Protein AF-A0A963N892-F1 (afdb_monomer)

Solvent-accessible surface area (backbone atoms only — not comparable to full-atom values): 18256 Å² total; per-residue (Å²): 136,88,80,85,76,92,80,85,85,89,71,97,62,89,76,78,82,84,65,92,66,83,77,74,86,48,83,89,70,64,81,89,70,77,85,80,76,51,71,66,52,35,51,31,30,19,49,31,21,25,28,45,40,48,37,35,54,48,35,44,49,51,43,59,29,49,53,36,61,72,64,64,45,85,86,36,50,46,34,28,51,26,43,47,48,48,35,52,78,69,63,45,42,71,82,67,81,70,52,95,89,41,97,60,96,69,79,62,90,48,67,72,57,44,50,55,45,51,54,45,17,50,61,28,89,48,73,89,35,33,41,40,11,33,48,51,52,28,55,53,33,43,66,74,46,48,91,73,47,55,71,68,54,50,49,45,51,51,50,52,52,51,51,54,53,52,52,55,50,53,71,70,37,92,86,52,84,82,51,73,64,59,54,48,55,49,33,51,52,49,44,52,42,38,51,51,54,50,50,43,61,72,72,72,45,69,92,40,66,46,45,50,36,16,52,47,23,25,36,52,42,46,36,54,48,50,51,48,54,51,56,48,49,74,67,45,70,50,37,73,38,75,61,28,58,53,53,52,24,56,65,45,74,38,44,68,61,47,44,75,73,65,75,58,83,80,48,69,66,69,48,45,43,48,44,38,58,30,64,84,34,87,58,6,41,41,24,31,51,56,54,41,51,55,52,49,50,51,48,18,68,73,71,74,49,80,69,84,79,67,62,61,62,51,49,51,65,70,74,106

Foldseek 3Di:
DDDDDDDDDDDPDDDDPDDPDDDDQDPVNDDPADPDDDPLLLVLLLLLLQLLLVLQLLLLLLLLLLVLLVVDDPQSVLQNQLSVLLCVLVVLWDQDDPDPVHNDRHQDPDSVVNVVRSLCQPQPPDLVHHNLNSLVSNLVSCVVNVVQFDPVLVVLNVVLVVLSVVLNVVVVDPPDDDDSVSSSVSSVSSNVSSVVNVCRLVPPGDPHSSSLSSVLSNLVNLLVSLVSSVVSCVVDPSCPDPPNLCSVCSSLVNNVVLCVPPVDPDDDVSSCCQAAPPLVHCSHSLVSLVVSQVSQVVVCVVVVHDRDPPSVVVSVVSND

Mean predicted aligned error: 8.47 Å

Structure (mmCIF, N/CA/C/O backbone):
data_AF-A0A963N892-F1
#
_entry.id   AF-A0A963N892-F1
#
loop_
_atom_site.group_PDB
_atom_site.id
_atom_site.type_symbol
_atom_site.label_atom_id
_atom_site.label_alt_id
_atom_site.label_comp_id
_atom_site.label_asym_id
_atom_site.label_entity_id
_atom_site.label_seq_id
_atom_site.pdbx_PDB_ins_code
_atom_site.Cartn_x
_atom_site.Cartn_y
_atom_site.Cartn_z
_atom_site.occupancy
_atom_site.B_iso_or_equiv
_atom_site.auth_seq_id
_atom_site.auth_comp_id
_atom_site.auth_asym_id
_atom_site.auth_atom_id
_atom_site.pdbx_PDB_model_num
ATOM 1 N N . GLY A 1 1 ? 38.882 46.854 -39.913 1.00 43.34 1 GLY A N 1
ATOM 2 C CA . GLY A 1 1 ? 38.197 45.696 -40.511 1.00 43.34 1 GLY A CA 1
ATOM 3 C C . GLY A 1 1 ? 39.237 44.660 -40.860 1.00 43.34 1 GLY A C 1
ATOM 4 O O . GLY A 1 1 ? 40.093 44.956 -41.678 1.00 43.34 1 GLY A O 1
ATOM 5 N N . GLY A 1 2 ? 39.230 43.511 -40.186 1.00 45.72 2 GLY A N 1
ATOM 6 C CA . GLY A 1 2 ? 40.114 42.393 -40.517 1.00 45.72 2 GLY A CA 1
ATOM 7 C C . GLY A 1 2 ? 39.382 41.431 -41.445 1.00 45.72 2 GLY A C 1
ATOM 8 O O . GLY A 1 2 ? 38.448 40.768 -41.008 1.00 45.72 2 GLY A O 1
ATOM 9 N N . SER A 1 3 ? 39.760 41.392 -42.723 1.00 54.47 3 SER A N 1
ATOM 10 C CA . SER A 1 3 ? 39.236 40.411 -43.674 1.00 54.47 3 SER A CA 1
ATOM 11 C C . SER A 1 3 ? 40.019 39.108 -43.528 1.00 54.47 3 SER A C 1
ATOM 13 O O . SER A 1 3 ? 41.190 39.054 -43.907 1.00 54.47 3 SER A O 1
ATOM 15 N N . SER A 1 4 ? 39.390 38.064 -42.993 1.00 56.62 4 SER A N 1
ATOM 16 C CA . SER A 1 4 ? 39.885 36.697 -43.176 1.00 56.62 4 SER A CA 1
ATOM 17 C C . SER A 1 4 ? 39.760 36.334 -44.659 1.00 56.62 4 SER A C 1
ATOM 19 O O . SER A 1 4 ? 38.723 36.610 -45.262 1.00 56.62 4 SER A O 1
ATOM 21 N N . LYS A 1 5 ? 40.811 35.766 -45.258 1.00 62.03 5 LYS A N 1
ATOM 22 C CA . LYS A 1 5 ? 40.773 35.209 -46.617 1.00 62.03 5 LYS A CA 1
ATOM 23 C C . LYS A 1 5 ? 40.891 33.695 -46.529 1.00 62.03 5 LYS A C 1
ATOM 25 O O . LYS A 1 5 ? 41.852 33.191 -45.951 1.00 62.03 5 LYS A O 1
ATOM 30 N N . ASP A 1 6 ? 39.952 32.998 -47.150 1.00 70.25 6 ASP A N 1
ATOM 31 C CA . ASP A 1 6 ? 40.000 31.546 -47.274 1.00 70.25 6 ASP A CA 1
ATOM 32 C C . ASP A 1 6 ? 41.119 31.153 -48.244 1.00 70.25 6 ASP A C 1
ATOM 34 O O . ASP A 1 6 ? 41.194 31.648 -49.370 1.00 70.25 6 ASP A O 1
ATOM 38 N N . THR A 1 7 ? 42.020 30.283 -47.790 1.00 71.12 7 THR A N 1
ATOM 39 C CA . THR A 1 7 ? 43.111 29.740 -48.607 1.00 71.12 7 THR A CA 1
ATOM 40 C C . THR A 1 7 ? 42.812 28.279 -48.892 1.00 71.12 7 THR A C 1
ATOM 42 O O . THR A 1 7 ? 42.677 27.479 -47.968 1.00 71.12 7 THR A O 1
ATOM 45 N N . TRP A 1 8 ? 42.720 27.932 -50.171 1.00 78.56 8 TRP A N 1
ATOM 46 C CA . TRP A 1 8 ? 42.514 26.562 -50.625 1.00 78.56 8 TRP A CA 1
ATOM 47 C C . TRP A 1 8 ? 43.853 25.935 -51.010 1.00 78.56 8 TRP A C 1
ATOM 49 O O . TRP A 1 8 ? 44.652 26.558 -51.707 1.00 78.56 8 TRP A O 1
ATOM 59 N N . VAL A 1 9 ? 44.087 24.698 -50.573 1.00 77.19 9 VAL A N 1
ATOM 60 C CA . VAL A 1 9 ? 45.253 23.896 -50.966 1.00 77.19 9 VAL A CA 1
ATOM 61 C C . VAL A 1 9 ? 44.769 22.814 -51.924 1.00 77.19 9 VAL A C 1
ATOM 63 O O . VAL A 1 9 ? 43.941 21.985 -51.553 1.00 77.19 9 VAL A O 1
ATOM 66 N N . LEU A 1 10 ? 45.251 22.851 -53.165 1.00 82.25 10 LEU A N 1
ATOM 67 C CA . LEU A 1 10 ? 44.917 21.868 -54.196 1.00 82.25 10 LEU A CA 1
ATOM 68 C C . LEU A 1 10 ? 45.831 20.645 -54.071 1.00 82.25 10 LEU A C 1
ATOM 70 O O . LEU A 1 10 ? 47.023 20.782 -53.795 1.00 82.25 10 LEU A O 1
ATOM 74 N N . THR A 1 11 ? 45.272 19.455 -54.275 1.00 82.19 11 THR A N 1
ATOM 75 C CA . THR A 1 11 ? 46.014 18.191 -54.310 1.00 82.19 11 THR A CA 1
ATOM 76 C C . THR A 1 11 ? 45.393 17.255 -55.341 1.00 82.19 11 THR A C 1
ATOM 78 O O . THR A 1 11 ? 44.170 17.160 -55.429 1.00 82.19 11 THR A O 1
ATOM 81 N N . ASP A 1 12 ? 46.241 16.560 -56.100 1.00 80.50 12 ASP A N 1
ATOM 82 C CA . ASP A 1 12 ? 45.835 15.581 -57.118 1.00 80.50 12 ASP A CA 1
ATOM 83 C C . ASP A 1 12 ? 45.678 14.158 -56.540 1.00 80.50 12 ASP A C 1
ATOM 85 O O . ASP A 1 12 ? 45.287 13.225 -57.242 1.00 80.50 12 ASP A O 1
ATOM 89 N N . ALA A 1 13 ? 45.982 13.972 -55.250 1.00 83.38 13 ALA A N 1
ATOM 90 C CA . ALA A 1 13 ? 45.799 12.712 -54.531 1.00 83.38 13 ALA A CA 1
ATOM 91 C C . ALA A 1 13 ? 44.446 12.665 -53.801 1.00 83.38 13 ALA A C 1
ATOM 93 O O . ALA A 1 13 ? 43.899 13.698 -53.412 1.00 83.38 13 ALA A O 1
ATOM 94 N N . ALA A 1 14 ? 43.926 11.456 -53.552 1.00 78.69 14 ALA A N 1
ATOM 95 C CA . ALA A 1 14 ? 42.715 11.274 -52.753 1.00 78.69 14 ALA A CA 1
ATOM 96 C C . ALA A 1 14 ? 42.882 11.932 -51.371 1.00 78.69 14 ALA A C 1
ATOM 98 O O . ALA A 1 14 ? 43.778 11.577 -50.602 1.00 78.69 14 ALA A O 1
ATOM 99 N N . VAL A 1 15 ? 42.026 12.911 -51.069 1.00 76.81 15 VAL A N 1
ATOM 100 C CA . VAL A 1 15 ? 42.062 13.640 -49.798 1.00 76.81 15 VAL A CA 1
ATOM 101 C C . VAL A 1 15 ? 41.702 12.677 -48.673 1.00 76.81 15 VAL A C 1
ATOM 103 O O . VAL A 1 15 ? 40.623 12.085 -48.672 1.00 76.81 15 VAL A O 1
ATOM 106 N N . ASN A 1 16 ? 42.603 12.524 -47.702 1.00 73.19 16 ASN A N 1
ATOM 107 C CA . ASN A 1 16 ? 42.332 11.728 -46.515 1.00 73.19 16 ASN A CA 1
ATOM 108 C C . ASN A 1 16 ? 41.203 12.391 -45.706 1.00 73.19 16 ASN A C 1
ATOM 110 O O . ASN A 1 16 ? 41.386 13.471 -45.150 1.00 73.19 16 ASN A O 1
ATOM 114 N N . THR A 1 17 ? 40.037 11.748 -45.644 1.00 74.25 17 THR A N 1
ATOM 115 C CA . THR A 1 17 ? 38.867 12.233 -44.893 1.00 74.25 17 THR A CA 1
ATOM 116 C C . THR A 1 17 ? 38.957 11.943 -43.394 1.00 74.25 17 THR A C 1
ATOM 118 O O . THR A 1 17 ? 38.027 12.257 -42.650 1.00 74.25 17 THR A O 1
ATOM 121 N N . PHE A 1 18 ? 40.047 11.324 -42.931 1.00 73.38 18 PHE A N 1
ATOM 122 C CA . PHE A 1 18 ? 40.304 11.109 -41.515 1.00 73.38 18 PHE A CA 1
ATOM 123 C C . PHE A 1 18 ? 40.421 12.456 -40.797 1.00 73.38 18 PHE A C 1
ATOM 125 O O . PHE A 1 18 ? 41.362 13.220 -41.002 1.00 73.38 18 PHE A O 1
ATOM 132 N N . SER A 1 19 ? 39.444 12.740 -39.943 1.00 73.81 19 SER A N 1
ATOM 133 C CA . SER A 1 19 ? 39.379 13.960 -39.151 1.00 73.81 19 SER A CA 1
ATOM 134 C C . SER A 1 19 ? 39.552 13.621 -37.677 1.00 73.81 19 SER A C 1
ATOM 136 O O . SER A 1 19 ? 38.850 12.763 -37.147 1.00 73.81 19 SER A O 1
ATOM 138 N N . LEU A 1 20 ? 40.458 14.329 -37.001 1.00 76.88 20 LEU A N 1
ATOM 139 C CA . LEU A 1 20 ? 40.576 14.299 -35.538 1.00 76.88 20 LEU A CA 1
ATOM 140 C C . LEU A 1 20 ? 39.488 15.145 -34.849 1.00 76.88 20 LEU A C 1
ATOM 142 O O . LEU A 1 20 ? 39.430 15.192 -33.619 1.00 76.88 20 LEU A O 1
ATOM 146 N N . LEU A 1 21 ? 38.630 15.832 -35.615 1.00 78.31 21 LEU A N 1
ATOM 147 C CA . LEU A 1 21 ? 37.497 16.565 -35.061 1.00 78.31 21 LEU A CA 1
ATOM 148 C C . LEU A 1 21 ? 36.489 15.569 -34.480 1.00 78.31 21 LEU A C 1
ATOM 150 O O . LEU A 1 21 ? 36.109 14.592 -35.132 1.00 78.31 21 LEU A O 1
ATOM 154 N N . ARG A 1 22 ? 36.031 15.838 -33.251 1.00 68.56 22 ARG A N 1
ATOM 155 C CA . ARG A 1 22 ? 34.949 15.068 -32.626 1.00 68.56 22 ARG A CA 1
ATOM 156 C C . ARG A 1 22 ? 33.745 15.063 -33.566 1.00 68.56 22 ARG A C 1
ATOM 158 O O . ARG A 1 22 ? 33.207 16.125 -33.872 1.00 68.56 22 ARG A O 1
ATOM 165 N N . HIS A 1 23 ? 33.334 13.878 -34.010 1.00 73.75 23 HIS A N 1
ATOM 166 C CA . HIS A 1 23 ? 32.098 13.731 -34.768 1.00 73.75 23 HIS A CA 1
ATOM 167 C C . HIS A 1 23 ? 30.916 14.145 -33.890 1.00 73.75 23 HIS A C 1
ATOM 169 O O . HIS A 1 23 ? 30.832 13.764 -32.719 1.00 73.75 23 HIS A O 1
ATOM 175 N N . SER A 1 24 ? 30.013 14.948 -34.450 1.00 82.06 24 SER A N 1
ATOM 176 C CA . SER A 1 24 ? 28.708 15.166 -33.842 1.00 82.06 24 SER A CA 1
ATOM 177 C C . SER A 1 24 ? 27.911 13.864 -33.906 1.00 82.06 24 SER A C 1
ATOM 179 O O . SER A 1 24 ? 27.968 13.142 -34.899 1.00 82.06 24 SER A O 1
ATOM 181 N N . VAL A 1 25 ? 27.179 13.566 -32.831 1.00 84.06 25 VAL A N 1
ATOM 182 C CA . VAL A 1 25 ? 26.304 12.388 -32.741 1.00 84.06 25 VAL A CA 1
ATOM 183 C C . VAL A 1 25 ? 25.309 12.421 -33.905 1.00 84.06 25 VAL A C 1
ATOM 185 O O . VAL A 1 25 ? 24.507 13.353 -34.016 1.00 84.06 25 VAL A O 1
ATOM 188 N N . GLY A 1 26 ? 25.380 11.425 -34.786 1.00 83.81 26 GLY A N 1
ATOM 189 C CA . GLY A 1 26 ? 24.506 11.277 -35.943 1.00 83.81 26 GLY A CA 1
ATOM 190 C C . GLY A 1 26 ? 23.255 10.458 -35.627 1.00 83.81 26 GLY A C 1
ATOM 191 O O . GLY A 1 26 ? 23.112 9.867 -34.560 1.00 83.81 26 GLY A O 1
ATOM 192 N N . LYS A 1 27 ? 22.329 10.364 -36.591 1.00 84.31 27 LYS A N 1
ATOM 193 C CA . LYS A 1 27 ? 21.086 9.576 -36.443 1.00 84.31 27 LYS A CA 1
ATOM 194 C C . LYS A 1 27 ? 21.351 8.110 -36.071 1.00 84.31 27 LYS A C 1
ATOM 196 O O . LYS A 1 27 ? 20.565 7.535 -35.323 1.00 84.31 27 LYS A O 1
ATOM 201 N N . ALA A 1 28 ? 22.415 7.519 -36.613 1.00 80.06 28 ALA A N 1
ATOM 202 C CA . ALA A 1 28 ? 22.787 6.126 -36.371 1.00 80.06 28 ALA A CA 1
ATOM 203 C C . ALA A 1 28 ? 23.323 5.884 -34.948 1.00 80.06 28 ALA A C 1
ATOM 205 O O . ALA A 1 28 ? 23.214 4.771 -34.445 1.00 80.06 28 ALA A O 1
ATOM 206 N N . ASP A 1 29 ? 23.823 6.931 -34.289 1.00 80.69 29 ASP A N 1
ATOM 207 C CA . ASP A 1 29 ? 24.377 6.868 -32.934 1.00 80.69 29 ASP A CA 1
ATOM 208 C C . ASP A 1 29 ? 23.294 7.050 -31.851 1.00 80.69 29 ASP A C 1
ATOM 210 O O . ASP A 1 29 ? 23.555 6.903 -30.657 1.00 80.69 29 ASP A O 1
ATOM 214 N N . LEU A 1 30 ? 22.059 7.393 -32.248 1.00 81.12 30 LEU A N 1
ATOM 215 C CA . LEU A 1 30 ? 20.948 7.618 -31.326 1.00 81.12 30 LEU A CA 1
ATOM 216 C C . LEU A 1 30 ? 20.455 6.299 -30.723 1.00 81.12 30 LEU A C 1
ATOM 218 O O . LEU A 1 30 ? 19.686 5.555 -31.334 1.00 81.12 30 LEU A O 1
ATOM 222 N N . VAL A 1 31 ? 20.812 6.063 -29.466 1.00 75.75 31 VAL A N 1
ATOM 223 C CA . VAL A 1 31 ? 20.276 4.958 -28.666 1.00 75.75 31 VAL A CA 1
ATOM 224 C C . VAL A 1 31 ? 18.938 5.374 -28.054 1.00 75.75 31 VAL A C 1
ATOM 226 O O . VAL A 1 31 ? 18.864 6.332 -27.288 1.00 75.75 31 VAL A O 1
ATOM 229 N N . ARG A 1 32 ? 17.858 4.654 -28.389 1.00 69.00 32 ARG A N 1
ATOM 230 C CA . ARG A 1 32 ? 16.494 4.941 -27.897 1.00 69.00 32 ARG A CA 1
ATOM 231 C C . ARG A 1 32 ? 16.014 4.015 -26.771 1.00 69.00 32 ARG A C 1
ATOM 233 O O . ARG A 1 32 ? 14.890 4.189 -26.308 1.00 69.00 32 ARG A O 1
ATOM 240 N N . GLY A 1 33 ? 16.831 3.067 -26.299 1.00 63.69 33 GLY A N 1
ATOM 241 C CA . GLY A 1 33 ? 16.446 2.226 -25.162 1.00 63.69 33 GLY A CA 1
ATOM 242 C C . GLY A 1 33 ? 17.504 1.254 -24.628 1.00 63.69 33 GLY A C 1
ATOM 243 O O . GLY A 1 33 ? 18.318 0.730 -25.382 1.00 63.69 33 GLY A O 1
ATOM 244 N N . GLY A 1 34 ? 17.432 1.025 -23.309 1.00 59.41 34 GLY A N 1
ATOM 245 C CA . GLY A 1 34 ? 17.310 -0.283 -22.633 1.00 59.41 34 GLY A CA 1
ATOM 246 C C . GLY A 1 34 ? 18.424 -1.327 -22.705 1.00 59.41 34 GLY A C 1
ATOM 247 O O . GLY A 1 34 ? 18.405 -2.264 -21.912 1.00 59.41 34 GLY A O 1
ATOM 248 N N . LEU A 1 35 ? 19.399 -1.206 -23.598 1.00 54.34 35 LEU A N 1
ATOM 249 C CA . LEU A 1 35 ? 20.487 -2.176 -23.660 1.00 54.34 35 LEU A CA 1
ATOM 250 C C . LEU A 1 35 ? 21.454 -1.877 -22.505 1.00 54.34 35 LEU A C 1
ATOM 252 O O . LEU A 1 35 ? 22.158 -0.871 -22.553 1.00 54.34 35 LEU A O 1
ATOM 256 N N . ASN A 1 36 ? 21.450 -2.747 -21.482 1.00 67.06 36 ASN A N 1
ATOM 257 C CA . ASN A 1 36 ? 22.404 -2.856 -20.356 1.00 67.06 36 ASN A CA 1
ATOM 258 C C . ASN A 1 36 ? 21.887 -2.488 -18.950 1.00 67.06 36 ASN A C 1
ATOM 260 O O . ASN A 1 36 ? 22.643 -1.957 -18.135 1.00 67.06 36 ASN A O 1
ATOM 264 N N . LEU A 1 37 ? 20.638 -2.817 -18.598 1.00 81.69 37 LEU A N 1
ATOM 265 C CA . LEU A 1 37 ? 20.288 -2.907 -17.173 1.00 81.69 37 LEU A CA 1
ATOM 266 C C . LEU A 1 37 ? 20.802 -4.223 -16.588 1.00 81.69 37 LEU A C 1
ATOM 268 O O . LEU A 1 37 ? 20.519 -5.301 -17.104 1.00 81.69 37 LEU A O 1
ATOM 272 N N . SER A 1 38 ? 21.552 -4.140 -15.489 1.00 89.38 38 SER A N 1
ATOM 273 C CA . SER A 1 38 ? 21.958 -5.339 -14.756 1.00 89.38 38 SER A CA 1
ATOM 274 C C . SER A 1 38 ? 20.755 -5.966 -14.047 1.00 89.38 38 SER A C 1
ATOM 276 O O . SER A 1 38 ? 19.873 -5.254 -13.559 1.00 89.38 38 SER A O 1
ATOM 278 N N . SER A 1 39 ? 20.757 -7.297 -13.911 1.00 90.25 39 SER A N 1
ATOM 279 C CA . SER A 1 39 ? 19.721 -8.023 -13.158 1.00 90.25 39 SER A CA 1
ATOM 280 C C . SER A 1 39 ? 19.529 -7.455 -11.747 1.00 90.25 39 SER A C 1
ATOM 282 O O . SER A 1 39 ? 18.404 -7.348 -11.273 1.00 90.25 39 SER A O 1
ATOM 284 N N . ARG A 1 40 ? 20.617 -7.014 -11.100 1.00 93.25 40 ARG A N 1
ATOM 285 C CA . ARG A 1 40 ? 20.585 -6.418 -9.758 1.00 93.25 40 ARG A CA 1
ATOM 286 C C . ARG A 1 40 ? 19.839 -5.083 -9.721 1.00 93.25 40 ARG A C 1
ATOM 288 O O . ARG A 1 40 ? 19.109 -4.827 -8.769 1.00 93.25 40 ARG A O 1
ATOM 295 N N . VAL A 1 41 ? 20.014 -4.222 -10.723 1.00 93.81 41 VAL A N 1
ATOM 296 C CA . VAL A 1 41 ? 19.283 -2.942 -10.794 1.00 93.81 41 VAL A CA 1
ATOM 297 C C . VAL A 1 41 ? 17.790 -3.206 -10.969 1.00 93.81 41 VAL A C 1
ATOM 299 O O . VAL A 1 41 ? 16.967 -2.611 -10.279 1.00 93.81 41 VAL A O 1
ATOM 302 N N . VAL A 1 42 ? 17.445 -4.141 -11.855 1.00 92.62 42 VAL A N 1
ATOM 303 C CA . VAL A 1 42 ? 16.056 -4.529 -12.124 1.00 92.62 42 VAL A CA 1
ATOM 304 C C . VAL A 1 42 ? 15.390 -5.128 -10.881 1.00 92.62 42 VAL A C 1
ATOM 306 O O . VAL A 1 42 ? 14.277 -4.739 -10.532 1.00 92.62 42 VAL A O 1
ATOM 309 N N . GLU A 1 43 ? 16.087 -6.017 -10.173 1.00 95.75 43 GLU A N 1
ATOM 310 C CA . GLU A 1 43 ? 15.608 -6.623 -8.929 1.00 95.75 43 GLU A CA 1
ATOM 311 C C . GLU A 1 43 ? 15.381 -5.582 -7.822 1.00 95.75 43 GLU A C 1
ATOM 313 O O . GLU A 1 43 ? 14.333 -5.585 -7.175 1.00 95.75 43 GLU A O 1
ATOM 318 N N . ASN A 1 44 ? 16.313 -4.642 -7.636 1.00 97.44 44 ASN A N 1
ATOM 319 C CA . ASN A 1 44 ? 16.146 -3.572 -6.652 1.00 97.44 44 ASN A CA 1
ATOM 320 C C . ASN A 1 44 ? 14.977 -2.642 -6.998 1.00 97.44 44 ASN A C 1
ATOM 322 O O . ASN A 1 44 ? 14.239 -2.247 -6.100 1.00 97.44 44 ASN A O 1
ATOM 326 N N . LEU A 1 45 ? 14.758 -2.322 -8.278 1.00 96.44 45 LEU A N 1
ATOM 327 C CA . LEU A 1 45 ? 13.613 -1.513 -8.712 1.00 96.44 45 LEU A CA 1
ATOM 328 C C . LEU A 1 45 ? 12.278 -2.243 -8.506 1.00 96.44 45 LEU A C 1
ATOM 330 O O . LEU A 1 45 ? 11.311 -1.629 -8.049 1.00 96.44 45 LEU A O 1
ATOM 334 N N . TYR A 1 46 ? 12.232 -3.551 -8.769 1.00 97.38 46 TYR A N 1
ATOM 335 C CA . TYR A 1 46 ? 11.075 -4.392 -8.460 1.00 97.38 46 TYR A CA 1
ATOM 336 C C . TYR A 1 46 ? 10.735 -4.358 -6.963 1.00 97.38 46 TYR A C 1
ATOM 338 O O . TYR A 1 46 ? 9.597 -4.064 -6.584 1.00 97.38 46 TYR A O 1
ATOM 346 N N . TRP A 1 47 ? 11.729 -4.592 -6.102 1.00 97.88 47 TRP A N 1
ATOM 347 C CA . TRP A 1 47 ? 11.537 -4.558 -4.653 1.00 97.88 47 TRP A CA 1
ATOM 348 C C . TRP A 1 47 ? 11.240 -3.158 -4.122 1.00 97.88 47 TRP A C 1
ATOM 350 O O . TRP A 1 47 ? 10.407 -3.028 -3.230 1.00 97.88 47 TRP A O 1
ATOM 360 N N . PHE A 1 48 ? 11.830 -2.111 -4.699 1.00 97.62 48 PHE A N 1
ATOM 361 C CA . PHE A 1 48 ? 11.489 -0.723 -4.386 1.00 97.62 48 PHE A CA 1
ATOM 362 C C . PHE A 1 48 ? 9.997 -0.466 -4.607 1.00 97.62 48 PHE A C 1
ATOM 364 O O . PHE A 1 48 ? 9.326 0.079 -3.731 1.00 97.62 48 PHE A O 1
ATOM 371 N N . GLY A 1 49 ? 9.453 -0.926 -5.739 1.00 97.19 49 GLY A N 1
ATOM 372 C CA . GLY A 1 49 ? 8.023 -0.841 -6.020 1.00 97.19 49 GLY A CA 1
ATOM 373 C C . GLY A 1 49 ? 7.170 -1.543 -4.959 1.00 97.19 49 GLY A C 1
ATOM 374 O O . GLY A 1 49 ? 6.217 -0.960 -4.443 1.00 97.19 49 GLY A O 1
ATOM 375 N N . ARG A 1 50 ? 7.540 -2.771 -4.580 1.00 97.56 50 ARG A N 1
ATOM 376 C CA . ARG A 1 50 ? 6.819 -3.532 -3.547 1.00 97.56 50 ARG A CA 1
ATOM 377 C C . ARG A 1 50 ? 6.881 -2.868 -2.175 1.00 97.56 50 ARG A C 1
ATOM 379 O O . ARG A 1 50 ? 5.843 -2.653 -1.561 1.00 97.56 50 ARG A O 1
ATOM 386 N N . TYR A 1 51 ? 8.072 -2.513 -1.698 1.00 97.12 51 TYR A N 1
ATOM 387 C CA . TYR A 1 51 ? 8.226 -1.899 -0.378 1.00 97.12 51 TYR A CA 1
ATOM 388 C C . TYR A 1 51 ? 7.562 -0.523 -0.301 1.00 97.12 51 TYR A C 1
ATOM 390 O O . TYR A 1 51 ? 6.986 -0.202 0.733 1.00 97.12 51 TYR A O 1
ATOM 398 N N . SER A 1 52 ? 7.562 0.254 -1.390 1.00 96.75 52 SER A N 1
ATOM 399 C CA . SER A 1 52 ? 6.857 1.539 -1.440 1.00 96.75 52 SER A CA 1
ATOM 400 C C . SER A 1 52 ? 5.347 1.374 -1.250 1.00 96.75 52 SER A C 1
ATOM 402 O O . SER A 1 52 ? 4.759 2.113 -0.466 1.00 96.75 52 SER A O 1
ATOM 404 N N . GLU A 1 53 ? 4.717 0.404 -1.920 1.00 96.38 53 GLU A N 1
ATOM 405 C CA . GLU A 1 53 ? 3.283 0.137 -1.730 1.00 96.38 53 GLU A CA 1
ATOM 406 C C . GLU A 1 53 ? 2.982 -0.460 -0.359 1.00 96.38 53 GLU A C 1
ATOM 408 O O . GLU A 1 53 ? 1.973 -0.115 0.249 1.00 96.38 53 GLU A O 1
ATOM 413 N N . ARG A 1 54 ? 3.859 -1.322 0.161 1.00 95.50 54 ARG A N 1
ATOM 414 C CA . ARG A 1 54 ? 3.676 -1.880 1.500 1.00 95.50 54 ARG A CA 1
ATOM 415 C C . ARG A 1 54 ? 3.751 -0.800 2.580 1.00 95.50 54 ARG A C 1
ATOM 417 O O . ARG A 1 54 ? 2.896 -0.787 3.455 1.00 95.50 54 ARG A O 1
ATOM 424 N N . CYS A 1 55 ? 4.693 0.143 2.475 1.00 96.44 55 CYS A N 1
ATOM 425 C CA . CYS A 1 55 ? 4.758 1.298 3.375 1.00 96.44 55 CYS A CA 1
ATOM 426 C C . CYS A 1 55 ? 3.455 2.111 3.343 1.00 96.44 55 CYS A C 1
ATOM 428 O O . CYS A 1 55 ? 2.909 2.403 4.402 1.00 96.44 55 CYS A O 1
ATOM 430 N N . ASP A 1 56 ? 2.931 2.426 2.150 1.00 96.69 56 ASP A N 1
ATOM 431 C CA . ASP A 1 56 ? 1.663 3.156 1.991 1.00 96.69 56 ASP A CA 1
ATOM 432 C C . ASP A 1 56 ? 0.495 2.426 2.666 1.00 96.69 56 ASP A C 1
ATOM 434 O O . ASP A 1 56 ? -0.222 3.004 3.483 1.00 96.69 56 ASP A O 1
ATOM 438 N N . LYS A 1 57 ? 0.311 1.139 2.354 1.00 95.56 57 LYS A N 1
ATOM 439 C CA . LYS A 1 57 ? -0.849 0.373 2.825 1.00 95.56 57 LYS A CA 1
ATOM 440 C C . LYS A 1 57 ? -0.786 0.043 4.309 1.00 95.56 57 LYS A C 1
ATOM 442 O O . LYS A 1 57 ? -1.805 0.172 4.989 1.00 95.56 57 LYS A O 1
ATOM 447 N N . THR A 1 58 ? 0.393 -0.294 4.827 1.00 95.00 58 THR A N 1
ATOM 448 C CA . THR A 1 58 ? 0.599 -0.482 6.266 1.00 95.00 58 THR A CA 1
ATOM 449 C C . THR A 1 58 ? 0.367 0.831 7.015 1.00 95.00 58 THR A C 1
ATOM 451 O O . THR A 1 58 ? -0.402 0.845 7.973 1.00 95.00 58 THR A O 1
ATOM 454 N N . ALA A 1 59 ? 0.944 1.951 6.558 1.00 96.50 59 ALA A N 1
ATOM 455 C CA . ALA A 1 59 ? 0.750 3.247 7.211 1.00 96.50 59 ALA A CA 1
ATOM 456 C C . ALA A 1 59 ? -0.720 3.685 7.213 1.00 96.50 59 ALA A C 1
ATOM 458 O O . ALA A 1 59 ? -1.220 4.183 8.218 1.00 96.50 59 ALA A O 1
ATOM 459 N N . ARG A 1 60 ? -1.436 3.452 6.110 1.00 96.38 60 ARG A N 1
ATOM 460 C CA . ARG A 1 60 ? -2.855 3.792 5.979 1.00 96.38 60 ARG A CA 1
ATOM 461 C C . ARG A 1 60 ? -3.744 2.997 6.922 1.00 96.38 60 ARG A C 1
ATOM 463 O O . ARG A 1 60 ? -4.610 3.579 7.567 1.00 96.38 60 ARG A O 1
ATOM 470 N N . LEU A 1 61 ? -3.529 1.687 7.014 1.00 95.69 61 LEU A N 1
ATOM 471 C CA . LEU A 1 61 ? -4.299 0.838 7.917 1.00 95.69 61 LEU A CA 1
ATOM 472 C C . LEU A 1 61 ? -4.018 1.187 9.386 1.00 95.69 61 LEU A C 1
ATOM 474 O O . LEU A 1 61 ? -4.950 1.338 10.174 1.00 95.69 61 LEU A O 1
ATOM 478 N N . LEU A 1 62 ? -2.746 1.411 9.734 1.00 94.75 62 LEU A N 1
ATOM 479 C CA . LEU A 1 62 ? -2.371 1.879 11.068 1.00 94.75 62 LEU A CA 1
ATOM 480 C C . LEU A 1 62 ? -2.993 3.246 11.378 1.00 94.75 62 LEU A C 1
ATOM 482 O O . LEU A 1 62 ? -3.502 3.429 12.477 1.00 94.75 62 LEU A O 1
ATOM 486 N N . ARG A 1 63 ? -3.043 4.174 10.412 1.00 95.62 63 ARG A N 1
ATOM 487 C CA . ARG A 1 63 ? -3.676 5.494 10.579 1.00 95.62 63 ARG A CA 1
ATOM 488 C C . ARG A 1 63 ? -5.178 5.368 10.827 1.00 95.62 63 ARG A C 1
ATOM 490 O O . ARG A 1 63 ? -5.696 6.027 11.721 1.00 95.62 63 ARG A O 1
ATOM 497 N N . VAL A 1 64 ? -5.866 4.512 10.067 1.00 94.50 64 VAL A N 1
ATOM 498 C CA . VAL A 1 64 ? -7.307 4.238 10.216 1.00 94.50 64 VAL A CA 1
ATOM 499 C C . VAL A 1 64 ? -7.641 3.748 11.625 1.00 94.50 64 VAL A C 1
ATOM 501 O O . VAL A 1 64 ? -8.596 4.241 12.230 1.00 94.50 64 VAL A O 1
ATOM 504 N N . ALA A 1 65 ? -6.862 2.800 12.147 1.00 92.75 65 ALA A N 1
ATOM 505 C CA . ALA A 1 65 ? -7.078 2.251 13.479 1.00 92.75 65 ALA A CA 1
ATOM 506 C C . ALA A 1 65 ? -6.622 3.222 14.585 1.00 92.75 65 ALA A C 1
ATOM 508 O O . ALA A 1 65 ? -7.325 3.383 15.577 1.00 92.75 65 ALA A O 1
ATOM 509 N N . LEU A 1 66 ? -5.499 3.925 14.407 1.00 92.06 66 LEU A N 1
ATOM 510 C CA . LEU A 1 66 ? -4.975 4.867 15.398 1.00 92.06 66 LEU A CA 1
ATOM 511 C C . LEU A 1 66 ? -5.862 6.111 15.553 1.00 92.06 66 LEU A C 1
ATOM 513 O O . LEU A 1 66 ? -6.095 6.539 16.676 1.00 92.06 66 LEU A O 1
ATOM 517 N N . ALA A 1 67 ? -6.416 6.652 14.464 1.00 92.06 67 ALA A N 1
ATOM 518 C CA . ALA A 1 67 ? -7.341 7.789 14.536 1.00 92.06 67 ALA A CA 1
ATOM 519 C C . ALA A 1 67 ? -8.576 7.449 15.387 1.00 92.06 67 ALA A C 1
ATOM 521 O O . ALA A 1 67 ? -8.971 8.207 16.264 1.00 92.06 67 ALA A O 1
ATOM 522 N N . ARG A 1 68 ? -9.113 6.237 15.208 1.00 90.75 68 ARG A N 1
ATOM 523 C CA . ARG A 1 68 ? -10.250 5.718 15.984 1.00 90.75 68 ARG A CA 1
ATOM 524 C C . ARG A 1 68 ? -9.903 5.415 17.440 1.00 90.75 68 ARG A C 1
ATOM 526 O O . ARG A 1 68 ? -10.784 5.439 18.291 1.00 90.75 68 ARG A O 1
ATOM 533 N N . LEU A 1 69 ? -8.637 5.112 17.721 1.00 88.31 69 LEU A N 1
ATOM 534 C CA . LEU A 1 69 ? -8.134 4.930 19.080 1.00 88.31 69 LEU A CA 1
ATOM 535 C C . LEU A 1 69 ? -8.015 6.270 19.820 1.00 88.31 69 LEU A C 1
ATOM 537 O O . LEU A 1 69 ? -8.280 6.316 21.016 1.00 88.31 69 LEU A O 1
ATOM 541 N N . VAL A 1 70 ? -7.654 7.346 19.112 1.00 87.00 70 VAL A N 1
ATOM 542 C CA . VAL A 1 70 ? -7.600 8.712 19.662 1.00 87.00 70 VAL A CA 1
ATOM 543 C C . VAL A 1 70 ? -9.000 9.264 19.932 1.00 87.00 70 VAL A C 1
ATOM 545 O O . VAL A 1 70 ? -9.238 9.826 20.997 1.00 87.00 70 VAL A O 1
ATOM 548 N N . ASP A 1 71 ? -9.940 9.050 19.011 1.00 83.62 71 ASP A N 1
ATOM 549 C CA . ASP A 1 71 ? -11.309 9.581 19.089 1.00 83.62 71 ASP A CA 1
ATOM 550 C C . ASP A 1 71 ? -12.256 8.749 19.984 1.00 83.62 71 ASP A C 1
ATOM 552 O O . ASP A 1 71 ? -13.473 8.861 19.848 1.00 83.62 71 ASP A O 1
ATOM 556 N N . ALA A 1 72 ? -11.735 7.879 20.862 1.00 65.19 72 ALA A N 1
ATOM 557 C CA . ALA A 1 72 ? -12.475 6.795 21.521 1.00 65.19 72 ALA A CA 1
ATOM 558 C C . ALA A 1 72 ? -13.673 7.250 22.394 1.00 65.19 72 ALA A C 1
ATOM 560 O O . ALA A 1 72 ? -13.590 7.326 23.619 1.00 65.19 72 ALA A O 1
ATOM 561 N N . GLY A 1 73 ? -14.817 7.487 21.748 1.00 64.56 73 GLY A N 1
ATOM 562 C CA . GLY A 1 73 ? -16.164 7.413 22.317 1.00 64.56 73 GL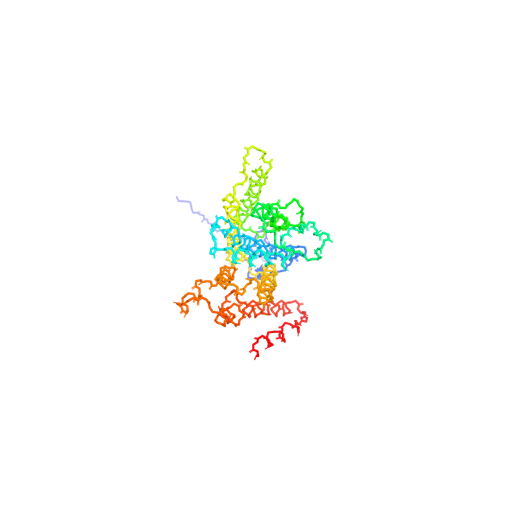Y A CA 1
ATOM 563 C C . GLY A 1 73 ? -16.819 6.060 22.011 1.00 64.56 73 GLY A C 1
ATOM 564 O O . GLY A 1 73 ? -16.374 5.340 21.112 1.00 64.56 73 GLY A O 1
ATOM 565 N N . ASP A 1 74 ? -17.886 5.714 22.738 1.00 64.38 74 ASP A N 1
ATOM 566 C CA . ASP A 1 74 ? -18.551 4.401 22.636 1.00 64.38 74 ASP A CA 1
ATOM 567 C C . ASP A 1 74 ? -18.979 4.042 21.198 1.00 64.38 74 ASP A C 1
ATOM 569 O O . ASP A 1 74 ? -18.883 2.882 20.791 1.00 64.38 74 ASP A O 1
ATOM 573 N N . ASP A 1 75 ? -19.346 5.040 20.388 1.00 72.62 75 ASP A N 1
ATOM 574 C CA . ASP A 1 75 ? -19.775 4.865 18.994 1.00 72.62 75 ASP A CA 1
ATOM 575 C C . ASP A 1 75 ? -18.643 4.410 18.042 1.00 72.62 75 ASP A C 1
ATOM 577 O O . ASP A 1 75 ? -18.909 3.842 16.980 1.00 72.62 75 ASP A O 1
ATOM 581 N N . VAL A 1 76 ? -17.371 4.624 18.405 1.00 78.50 76 VAL A N 1
ATOM 582 C CA . VAL A 1 76 ? -16.193 4.356 17.549 1.00 78.50 76 VAL A CA 1
ATOM 583 C C . VAL A 1 76 ? -15.559 2.985 17.842 1.00 78.50 76 VAL A C 1
ATOM 585 O O . VAL A 1 76 ? -14.842 2.423 17.003 1.00 78.50 76 VAL A O 1
ATOM 588 N N . LEU A 1 77 ? -15.863 2.394 19.004 1.00 83.31 77 LEU A N 1
ATOM 589 C CA . LEU A 1 77 ? -15.306 1.117 19.467 1.00 83.31 77 LEU A CA 1
ATOM 590 C C . LEU A 1 77 ? -15.482 -0.055 18.480 1.00 83.31 77 LEU A C 1
ATOM 592 O O . LEU A 1 77 ? -14.511 -0.805 18.296 1.00 83.31 77 LEU A O 1
ATOM 596 N N . PRO A 1 78 ? -16.640 -0.242 17.810 1.00 87.94 78 PRO A N 1
ATOM 597 C CA . PRO A 1 78 ? -16.804 -1.349 16.870 1.00 87.94 78 PRO A CA 1
ATOM 598 C C . PRO A 1 78 ? -15.905 -1.205 15.636 1.00 87.94 78 PRO A C 1
ATOM 600 O O . PRO A 1 78 ? -15.221 -2.154 15.245 1.00 87.94 78 PRO A O 1
ATOM 603 N N . ALA A 1 79 ? -15.826 0.003 15.068 1.00 88.81 79 ALA A N 1
ATOM 604 C CA . ALA A 1 79 ? -14.959 0.290 13.929 1.00 88.81 79 ALA A CA 1
ATOM 605 C C . ALA A 1 79 ? -13.475 0.111 14.293 1.00 88.81 79 ALA A C 1
ATOM 607 O O . ALA A 1 79 ? -12.735 -0.513 13.531 1.00 88.81 79 ALA A O 1
ATOM 608 N N . LEU A 1 80 ? -13.053 0.575 15.477 1.00 90.44 80 LEU A N 1
ATOM 609 C CA . LEU A 1 80 ? -11.700 0.354 16.000 1.00 90.44 80 LEU A CA 1
ATOM 610 C C . LEU A 1 80 ? -11.370 -1.140 16.107 1.00 90.44 80 LEU A C 1
ATOM 612 O O . LEU A 1 80 ? -10.336 -1.577 15.606 1.00 90.44 80 LEU A O 1
ATOM 616 N N . THR A 1 81 ? -12.257 -1.921 16.729 1.00 89.81 81 THR A N 1
ATOM 617 C CA . THR A 1 81 ? -12.072 -3.373 16.898 1.00 89.81 81 THR A CA 1
ATOM 618 C C . THR A 1 81 ? -11.903 -4.055 15.548 1.00 89.81 81 THR A C 1
ATOM 620 O O . THR A 1 81 ? -10.931 -4.773 15.338 1.00 89.81 81 THR A O 1
ATOM 623 N N . SER A 1 82 ? -12.781 -3.740 14.594 1.00 92.00 82 SER A N 1
ATOM 624 C CA . SER A 1 82 ? 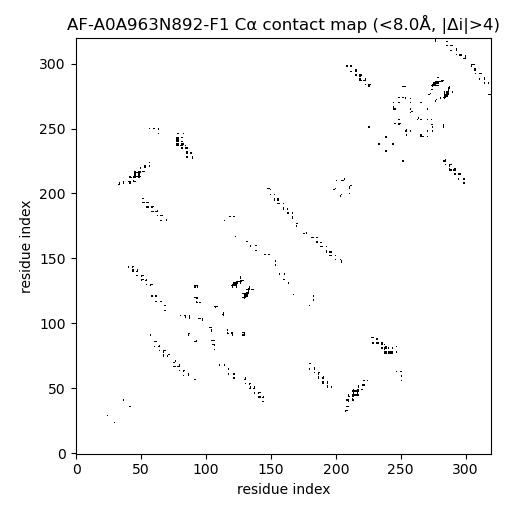-12.726 -4.328 13.255 1.00 92.00 82 SER A CA 1
ATOM 625 C C . SER A 1 82 ? -11.451 -3.978 12.476 1.00 92.00 82 SER A C 1
ATOM 627 O O . SER A 1 82 ? -10.914 -4.821 11.754 1.00 92.00 82 SER A O 1
ATOM 629 N N . ALA A 1 83 ? -10.920 -2.762 12.643 1.00 92.88 83 ALA A N 1
ATOM 630 C CA . ALA A 1 83 ? -9.668 -2.358 12.013 1.00 92.88 83 ALA A CA 1
ATOM 631 C C . ALA A 1 83 ? -8.461 -3.073 12.647 1.00 92.88 83 ALA A C 1
ATOM 633 O O . ALA A 1 83 ? -7.563 -3.513 11.927 1.00 92.88 83 ALA A O 1
ATOM 634 N N . LEU A 1 84 ? -8.456 -3.250 13.974 1.00 91.06 84 LEU A N 1
ATOM 635 C CA . LEU A 1 84 ? -7.418 -4.003 14.688 1.00 91.06 84 LEU A CA 1
ATOM 636 C C . LEU A 1 84 ? -7.450 -5.500 14.345 1.00 91.06 84 LEU A C 1
ATOM 638 O O . LEU A 1 84 ? -6.391 -6.085 14.107 1.00 91.06 84 LEU A O 1
ATOM 642 N N . ASP A 1 85 ? -8.636 -6.100 14.229 1.00 91.12 85 ASP A N 1
ATOM 643 C CA . ASP A 1 85 ? -8.794 -7.479 13.754 1.00 91.12 85 ASP A CA 1
ATOM 644 C C . ASP A 1 85 ? -8.233 -7.645 12.339 1.00 91.12 85 ASP A C 1
ATOM 646 O O . ASP A 1 85 ? -7.544 -8.626 12.047 1.00 91.12 85 ASP A O 1
ATOM 650 N N . LEU A 1 86 ? -8.457 -6.665 11.454 1.00 92.94 86 LEU A N 1
ATOM 651 C CA . LEU A 1 86 ? -7.862 -6.696 10.121 1.00 92.94 86 LEU A CA 1
ATOM 652 C C . LEU A 1 86 ? -6.329 -6.596 10.183 1.00 92.94 86 LEU A C 1
ATOM 654 O O . LEU A 1 86 ? -5.642 -7.335 9.473 1.00 92.94 86 LEU A O 1
ATOM 658 N N . CYS A 1 87 ? -5.777 -5.728 11.035 1.00 91.88 87 CYS A N 1
ATOM 659 C CA . CYS A 1 87 ? -4.332 -5.634 11.254 1.00 91.88 87 CYS A CA 1
ATOM 660 C C . CYS A 1 87 ? -3.730 -6.977 11.719 1.00 91.88 87 CYS A C 1
ATOM 662 O O . CYS A 1 87 ? -2.671 -7.375 11.221 1.00 91.88 87 CYS A O 1
ATOM 664 N N . LEU A 1 88 ? -4.412 -7.703 12.616 1.00 88.62 88 LEU A N 1
ATOM 665 C CA . LEU A 1 88 ? -4.019 -9.048 13.059 1.00 88.62 88 LEU A CA 1
ATOM 666 C C . LEU A 1 88 ? -4.120 -10.074 11.923 1.00 88.62 88 LEU A C 1
ATOM 668 O O . LEU A 1 88 ? -3.160 -10.798 11.655 1.00 88.62 88 LEU A O 1
ATOM 672 N N . ALA A 1 89 ? -5.240 -10.096 11.196 1.00 89.81 89 ALA A N 1
ATOM 673 C CA . ALA A 1 89 ? -5.471 -11.020 10.084 1.00 89.81 89 ALA A CA 1
ATOM 674 C C . ALA A 1 89 ? -4.462 -10.835 8.935 1.00 89.81 89 ALA A C 1
ATOM 676 O O . ALA A 1 89 ? -4.135 -11.786 8.215 1.00 89.81 89 ALA A O 1
ATOM 677 N N . LEU A 1 90 ? -3.949 -9.614 8.764 1.00 90.19 90 LEU A N 1
ATOM 678 C CA . LEU A 1 90 ? -2.890 -9.278 7.812 1.00 90.19 90 LEU A CA 1
ATOM 679 C C . LEU A 1 90 ? -1.472 -9.451 8.381 1.00 90.19 90 LEU A C 1
ATOM 681 O O . LEU A 1 90 ? -0.511 -9.275 7.632 1.00 90.19 90 LEU A O 1
ATOM 685 N N . LYS A 1 91 ? -1.337 -9.853 9.653 1.00 86.94 91 LYS A N 1
ATOM 686 C CA . LYS A 1 91 ? -0.063 -10.049 10.366 1.00 86.94 91 LYS A CA 1
ATOM 687 C C . LYS A 1 91 ? 0.809 -8.789 10.391 1.00 86.94 91 LYS A C 1
ATOM 689 O O . LYS A 1 91 ? 2.020 -8.864 10.206 1.00 86.94 91 LYS A O 1
ATOM 694 N N . LEU A 1 92 ? 0.177 -7.628 10.565 1.00 83.31 92 LEU A N 1
ATOM 695 C CA . LEU A 1 92 ? 0.864 -6.333 10.647 1.00 83.31 92 LEU A CA 1
ATOM 696 C C . LEU A 1 92 ? 1.225 -5.947 12.080 1.00 83.31 92 LEU A C 1
ATOM 698 O O . LEU A 1 92 ? 2.116 -5.127 12.290 1.00 83.31 92 LEU A O 1
ATOM 702 N N . LEU A 1 93 ? 0.519 -6.517 13.054 1.00 79.38 93 LEU A N 1
ATOM 703 C CA . LEU A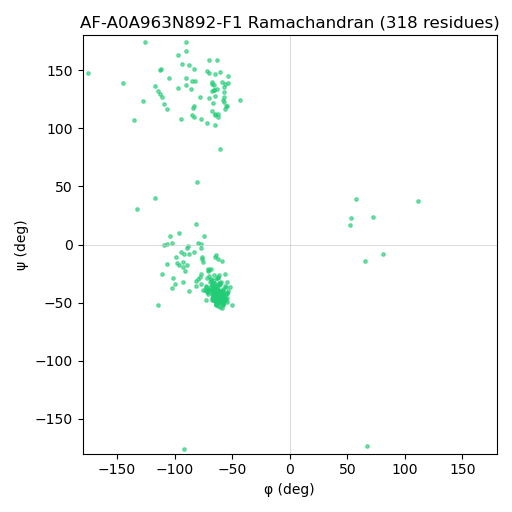 1 93 ? 0.786 -6.306 14.468 1.00 79.38 93 LEU A CA 1
ATOM 704 C C . LEU A 1 93 ? 1.782 -7.364 14.949 1.00 79.38 93 LEU A C 1
ATOM 706 O O . LEU A 1 93 ? 1.696 -8.515 14.505 1.00 79.38 93 LEU A O 1
ATOM 710 N N . PRO A 1 94 ? 2.704 -7.005 15.856 1.00 69.12 94 PRO A N 1
ATOM 711 C CA . PRO A 1 94 ? 3.514 -8.001 16.535 1.00 69.12 94 PRO A CA 1
ATOM 712 C C . PRO A 1 94 ? 2.581 -8.983 17.248 1.00 69.12 94 PRO A C 1
ATOM 714 O O . PRO A 1 94 ? 1.593 -8.577 17.863 1.00 69.12 94 PRO A O 1
ATOM 717 N N . VAL A 1 95 ? 2.874 -10.278 17.126 1.00 59.00 95 VAL A N 1
ATOM 718 C CA . VAL A 1 95 ? 2.126 -11.317 17.837 1.00 59.00 95 VAL A CA 1
ATOM 719 C C . VAL A 1 95 ? 2.332 -11.056 19.327 1.00 59.00 95 VAL A C 1
ATOM 721 O O . VAL A 1 95 ? 3.449 -11.184 19.823 1.00 59.00 95 VAL A O 1
ATOM 724 N N . ALA A 1 96 ? 1.280 -10.619 20.024 1.00 51.78 96 ALA A N 1
ATOM 725 C CA . ALA A 1 96 ? 1.274 -10.662 21.479 1.00 51.78 96 ALA A CA 1
ATOM 726 C C . ALA A 1 96 ? 1.462 -12.127 21.889 1.00 51.78 96 ALA A C 1
ATOM 728 O O . ALA A 1 96 ? 0.908 -12.998 21.212 1.00 51.78 96 ALA A O 1
ATOM 729 N N . ASP A 1 97 ? 2.250 -12.392 22.937 1.00 47.22 97 ASP A N 1
ATOM 730 C CA . ASP A 1 97 ? 2.409 -13.750 23.468 1.00 47.22 97 ASP A CA 1
ATOM 731 C C . ASP A 1 97 ? 1.030 -14.425 23.523 1.00 47.22 97 ASP A C 1
ATOM 733 O O . ASP A 1 97 ? 0.101 -13.822 24.077 1.00 47.22 97 ASP A O 1
ATOM 737 N N . PRO A 1 98 ? 0.856 -15.600 22.884 1.00 47.81 98 PRO A N 1
ATOM 738 C CA . PRO A 1 98 ? -0.436 -16.258 22.849 1.00 47.81 98 PRO A CA 1
ATOM 739 C C . PRO A 1 98 ? -0.891 -16.476 24.288 1.00 47.81 98 PRO A C 1
ATOM 741 O O . PRO A 1 98 ? -0.146 -17.017 25.108 1.00 47.81 98 PRO A O 1
ATOM 744 N N . ASP A 1 99 ? -2.102 -16.016 24.591 1.00 50.69 99 ASP A N 1
ATOM 745 C CA . ASP A 1 99 ? -2.733 -16.299 25.871 1.00 50.69 99 ASP A CA 1
ATOM 746 C C . ASP A 1 99 ? -2.784 -17.833 26.004 1.00 50.69 99 ASP A C 1
ATOM 748 O O . ASP A 1 99 ? -3.311 -18.489 25.099 1.00 50.69 99 ASP A O 1
ATOM 752 N N . PRO A 1 100 ? -2.206 -18.450 27.053 1.00 50.75 100 PRO A N 1
ATOM 753 C CA . PRO A 1 100 ? -2.094 -19.909 27.147 1.00 50.75 100 PRO A CA 1
ATOM 754 C C . PRO A 1 100 ? -3.443 -20.648 27.095 1.00 50.75 100 PRO A C 1
ATOM 756 O O . PRO A 1 100 ? -3.463 -21.860 26.881 1.00 50.75 100 PRO A O 1
ATOM 759 N N . GLU A 1 101 ? -4.561 -19.936 27.258 1.00 54.78 101 GLU A N 1
ATOM 760 C CA . GLU A 1 101 ? -5.922 -20.475 27.190 1.00 54.78 101 GLU A CA 1
ATOM 761 C C . GLU A 1 101 ? -6.618 -20.274 25.829 1.00 54.78 101 GLU A C 1
ATOM 763 O O . GLU A 1 101 ? -7.602 -20.959 25.553 1.00 54.78 101 GLU A O 1
ATOM 768 N N . ASN A 1 102 ? -6.116 -19.393 24.951 1.00 49.75 102 ASN A N 1
ATOM 769 C CA . ASN A 1 102 ? -6.750 -19.075 23.668 1.00 49.75 102 ASN A CA 1
ATOM 770 C C . ASN A 1 102 ? -5.709 -19.029 22.540 1.00 49.75 102 ASN A C 1
ATOM 772 O O . ASN A 1 102 ? -4.925 -18.094 22.410 1.00 49.75 102 ASN A O 1
ATOM 776 N N . ASN A 1 103 ? -5.724 -20.053 21.686 1.00 49.22 103 ASN A N 1
ATOM 777 C CA . ASN A 1 103 ? -4.727 -20.274 20.631 1.00 49.22 103 ASN A CA 1
ATOM 778 C C . ASN A 1 103 ? -4.870 -19.319 19.419 1.00 49.22 103 ASN A C 1
ATOM 780 O O . ASN A 1 103 ? -4.210 -19.509 18.396 1.00 49.22 103 ASN A O 1
ATOM 784 N N . GLU A 1 104 ? -5.750 -18.318 19.506 1.00 56.47 104 GLU A N 1
ATOM 785 C CA . GLU A 1 104 ? -6.006 -17.325 18.462 1.00 56.47 104 GLU A CA 1
ATOM 786 C C . GLU A 1 104 ? -5.575 -15.931 18.932 1.00 56.47 104 GLU A C 1
ATOM 788 O O . GLU A 1 104 ? -5.908 -15.491 20.032 1.00 56.47 104 GLU A O 1
ATOM 793 N N . ALA A 1 105 ? -4.832 -15.215 18.082 1.00 61.91 105 ALA A N 1
ATOM 794 C CA . ALA A 1 105 ? -4.456 -13.831 18.343 1.00 61.91 105 ALA A CA 1
ATOM 795 C C . ALA A 1 105 ? -5.719 -12.955 18.352 1.00 61.91 105 ALA A C 1
ATOM 797 O O . ALA A 1 105 ? -6.345 -12.764 17.311 1.00 61.91 105 ALA A O 1
ATOM 798 N N . SER A 1 106 ? -6.082 -12.430 19.522 1.00 67.19 106 SER A N 1
ATOM 799 C CA . SER A 1 106 ? -7.262 -11.585 19.720 1.00 67.19 106 SER A CA 1
ATOM 800 C C . SER A 1 106 ? -6.865 -10.148 20.055 1.00 67.19 106 SER A C 1
ATOM 802 O O . SER A 1 106 ? -5.804 -9.895 20.635 1.00 67.19 106 SER A O 1
ATOM 804 N N . VAL A 1 107 ? -7.715 -9.188 19.687 1.00 70.31 107 VAL A N 1
ATOM 805 C CA . VAL A 1 107 ? -7.504 -7.775 20.012 1.00 70.31 107 VAL A CA 1
ATOM 806 C C . VAL A 1 107 ? -7.583 -7.586 21.530 1.00 70.31 107 VAL A C 1
ATOM 808 O O . VAL A 1 107 ? -8.583 -7.966 22.144 1.00 70.31 107 VAL A O 1
ATOM 811 N N . PRO A 1 108 ? -6.577 -6.955 22.168 1.00 72.50 108 PRO A N 1
ATOM 812 C CA . PRO A 1 108 ? -6.611 -6.724 23.606 1.00 72.50 108 PRO A CA 1
ATOM 813 C C . PRO A 1 108 ? -7.862 -5.950 24.041 1.00 72.50 108 PRO A C 1
ATOM 815 O O . PRO A 1 108 ? -8.246 -4.964 23.411 1.00 72.50 108 PRO A O 1
ATOM 818 N N . GLY A 1 109 ? -8.481 -6.357 25.152 1.00 70.75 109 GLY A N 1
ATOM 819 C CA . GLY A 1 109 ? -9.659 -5.675 25.700 1.00 70.75 109 GLY A CA 1
ATOM 820 C C . GLY A 1 109 ? -9.367 -4.279 26.267 1.00 70.75 109 GLY A C 1
ATOM 821 O O . GLY A 1 109 ? -10.227 -3.406 26.208 1.00 70.75 109 GLY A O 1
ATOM 822 N N . SER A 1 110 ? -8.154 -4.040 26.782 1.00 80.94 110 SER A N 1
ATOM 823 C CA . SER A 1 110 ? -7.782 -2.751 27.375 1.00 80.94 110 SER A CA 1
ATOM 824 C C . SER A 1 110 ? -7.191 -1.780 26.352 1.00 80.94 110 SER A C 1
ATOM 826 O O . SER A 1 110 ? -6.331 -2.145 25.548 1.00 80.94 110 SER A O 1
ATOM 828 N N . GLN A 1 111 ? -7.607 -0.514 26.434 1.00 80.25 111 GLN A N 1
ATOM 829 C CA . GLN A 1 111 ? -7.126 0.559 25.562 1.00 80.25 111 GLN A CA 1
ATOM 830 C C . GLN A 1 111 ? -5.598 0.706 25.613 1.00 80.25 111 GLN A C 1
ATOM 832 O O . GLN A 1 111 ? -4.954 0.649 24.571 1.00 80.25 111 GLN A O 1
ATOM 837 N N . ALA A 1 112 ? -5.005 0.745 26.810 1.00 80.94 112 ALA A N 1
ATOM 838 C CA . ALA A 1 112 ? -3.552 0.845 26.978 1.00 80.94 112 ALA A CA 1
ATOM 839 C C . ALA A 1 112 ? -2.774 -0.287 26.271 1.00 80.94 112 ALA A C 1
ATOM 841 O O . ALA A 1 112 ? -1.703 -0.058 25.717 1.00 80.94 112 ALA A O 1
ATOM 842 N N . ARG A 1 113 ? -3.309 -1.521 26.230 1.00 82.06 113 ARG A N 1
ATOM 843 C CA . ARG A 1 113 ? -2.664 -2.623 25.490 1.00 82.06 113 ARG A CA 1
ATOM 844 C C . ARG A 1 113 ? -2.792 -2.450 23.976 1.00 82.06 113 ARG A C 1
ATOM 846 O O . ARG A 1 113 ? -1.849 -2.784 23.262 1.00 82.06 113 ARG A O 1
ATOM 853 N N . ARG A 1 114 ? -3.924 -1.929 23.483 1.00 84.81 114 ARG A N 1
ATOM 854 C CA . ARG A 1 114 ? -4.106 -1.599 22.055 1.00 84.81 114 ARG A CA 1
ATOM 855 C C . ARG A 1 114 ? -3.128 -0.512 21.617 1.00 84.81 114 ARG A C 1
ATOM 857 O O . ARG A 1 114 ? -2.523 -0.649 20.560 1.00 84.81 114 ARG A O 1
ATOM 864 N N . GLU A 1 115 ? -2.936 0.515 22.444 1.00 86.00 115 GLU A N 1
ATOM 865 C CA . GLU A 1 115 ? -1.969 1.594 22.205 1.00 86.00 115 GLU A CA 1
ATOM 866 C C . GLU A 1 115 ? -0.548 1.041 22.074 1.00 86.00 115 GLU A C 1
ATOM 868 O O . GLU A 1 115 ? 0.085 1.216 21.035 1.00 86.00 115 GLU A O 1
ATOM 873 N N . VAL A 1 116 ? -0.078 0.271 23.062 1.00 84.06 116 VAL A N 1
ATOM 874 C CA . VAL A 1 116 ? 1.263 -0.344 23.035 1.00 84.06 116 VAL A CA 1
ATOM 875 C C . VAL A 1 116 ? 1.476 -1.203 21.784 1.00 84.06 116 VAL A C 1
ATOM 877 O O . VAL A 1 116 ? 2.522 -1.117 21.138 1.00 84.06 116 VAL A O 1
ATOM 880 N N . LEU A 1 117 ? 0.483 -2.014 21.419 1.00 84.25 117 LEU A N 1
ATOM 881 C CA . LEU A 1 117 ? 0.539 -2.893 20.252 1.00 84.25 117 LEU A CA 1
ATOM 882 C C . LEU A 1 117 ? 0.616 -2.102 18.933 1.00 84.25 117 LEU A C 1
ATOM 884 O O . LEU A 1 117 ? 1.399 -2.448 18.046 1.00 84.25 117 LEU A O 1
ATOM 888 N N . MET A 1 118 ? -0.154 -1.019 18.816 1.00 86.94 118 MET A N 1
ATOM 889 C CA . MET A 1 118 ? -0.143 -0.138 17.645 1.00 86.94 118 MET A CA 1
ATOM 890 C C . MET A 1 118 ? 1.187 0.604 17.506 1.00 86.94 118 MET A C 1
ATOM 892 O O . MET A 1 118 ? 1.785 0.598 16.429 1.00 86.94 118 MET A O 1
ATOM 896 N N . LEU A 1 119 ? 1.701 1.172 18.597 1.00 87.31 119 LEU A N 1
ATOM 897 C CA . LEU A 1 119 ? 2.996 1.859 18.609 1.00 87.31 119 LEU A CA 1
ATOM 898 C C . LEU A 1 119 ? 4.145 0.895 18.264 1.00 87.31 119 LEU A C 1
ATOM 900 O O . LEU A 1 119 ? 5.049 1.234 17.492 1.00 87.31 119 LEU A O 1
ATOM 904 N N . ALA A 1 120 ? 4.080 -0.349 18.746 1.00 84.56 120 ALA A N 1
ATOM 905 C CA . ALA A 1 120 ? 5.038 -1.390 18.383 1.00 84.56 120 ALA A CA 1
ATOM 906 C C . ALA A 1 120 ? 4.992 -1.750 16.884 1.00 84.56 120 ALA A C 1
ATOM 908 O O . ALA A 1 120 ? 6.047 -1.948 16.279 1.00 84.56 120 ALA A O 1
ATOM 909 N N . ALA A 1 121 ? 3.807 -1.778 16.263 1.00 87.75 121 ALA A N 1
ATOM 910 C CA . ALA A 1 121 ? 3.653 -2.029 14.827 1.00 87.75 121 ALA A CA 1
ATOM 911 C C . ALA A 1 121 ? 4.194 -0.883 13.947 1.00 87.75 121 ALA A C 1
ATOM 913 O O . ALA A 1 121 ? 4.682 -1.122 12.838 1.00 87.75 121 ALA A O 1
ATOM 914 N N . ILE A 1 122 ? 4.154 0.361 14.436 1.00 90.31 122 ILE A N 1
ATOM 915 C CA . ILE A 1 122 ? 4.724 1.522 13.736 1.00 90.31 122 ILE A CA 1
ATOM 916 C C . ILE A 1 122 ? 6.255 1.483 13.803 1.00 90.31 122 ILE A C 1
ATOM 918 O O . ILE A 1 122 ? 6.929 1.625 12.779 1.00 90.31 122 ILE A O 1
ATOM 922 N N . CYS A 1 123 ? 6.807 1.254 14.997 1.00 84.19 123 CYS A N 1
ATOM 923 C CA . CYS A 1 123 ? 8.222 1.461 15.299 1.00 84.19 123 CYS A CA 1
ATOM 924 C C . CYS A 1 123 ? 8.972 0.178 15.694 1.00 84.19 123 CYS A C 1
ATOM 926 O O . CYS A 1 123 ? 9.817 0.192 16.592 1.00 84.19 123 CYS A O 1
ATOM 928 N N . GLY A 1 124 ? 8.686 -0.936 15.014 1.00 76.94 124 GLY A N 1
ATOM 929 C CA . GLY A 1 124 ? 9.380 -2.210 15.215 1.00 76.94 124 GLY A CA 1
ATOM 930 C C . GLY A 1 124 ? 10.906 -2.085 15.093 1.00 76.94 124 GLY A C 1
ATOM 931 O O . GLY A 1 124 ? 11.435 -1.386 14.217 1.00 76.94 124 GLY A O 1
ATOM 932 N N . THR A 1 125 ? 11.64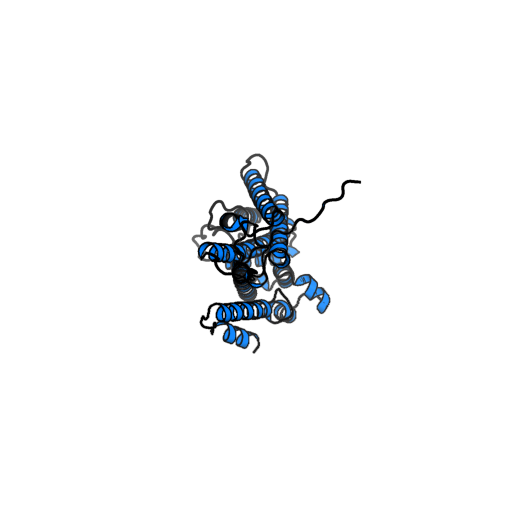0 -2.763 15.973 1.00 69.56 125 THR A N 1
ATOM 933 C CA . THR A 1 125 ? 13.115 -2.764 15.983 1.00 69.56 125 THR A CA 1
ATOM 934 C C . THR A 1 125 ? 13.697 -3.705 14.929 1.00 69.56 125 THR A C 1
ATOM 936 O O . THR A 1 125 ? 14.750 -3.415 14.363 1.00 69.56 125 THR A O 1
ATOM 939 N N . GLU A 1 126 ? 12.974 -4.774 14.596 1.00 71.88 126 GLU A N 1
ATOM 940 C CA . GLU A 1 126 ? 13.404 -5.813 13.660 1.00 71.88 126 GLU A CA 1
ATOM 941 C C . GLU A 1 126 ? 13.148 -5.454 12.190 1.00 71.88 126 GLU A C 1
ATOM 943 O O . GLU A 1 126 ? 12.217 -4.733 11.833 1.00 71.88 126 GLU A O 1
ATOM 948 N N . TRP A 1 127 ? 13.979 -5.971 11.283 1.00 58.44 127 TRP A N 1
ATOM 949 C CA . TRP A 1 127 ? 13.818 -5.749 9.836 1.00 58.44 127 TRP A CA 1
ATOM 950 C C . TRP A 1 127 ? 12.602 -6.476 9.242 1.00 58.44 127 TRP A C 1
ATOM 952 O O . TRP A 1 127 ? 12.121 -6.091 8.173 1.00 58.44 127 TRP A O 1
ATOM 962 N N . GLY A 1 128 ? 12.131 -7.530 9.916 1.00 61.59 128 GLY A N 1
ATOM 963 C CA . GLY A 1 128 ? 10.974 -8.328 9.509 1.00 61.59 128 GLY A CA 1
ATOM 964 C C . GLY A 1 128 ? 9.630 -7.667 9.806 1.00 61.59 128 GLY A C 1
ATOM 965 O O . GLY A 1 128 ? 8.678 -7.908 9.062 1.00 61.59 128 GLY A O 1
ATOM 966 N N . ASP A 1 129 ? 9.588 -6.782 10.803 1.00 68.06 129 ASP A N 1
ATOM 967 C CA . ASP A 1 129 ? 8.349 -6.458 11.503 1.00 68.06 129 ASP A CA 1
ATOM 968 C C . ASP A 1 129 ? 7.941 -4.990 11.340 1.00 68.06 129 ASP A C 1
ATOM 970 O O . ASP A 1 129 ? 8.749 -4.063 11.474 1.00 68.06 129 ASP A O 1
ATOM 974 N N . GLY A 1 130 ? 6.646 -4.791 11.086 1.00 83.19 130 GLY A N 1
ATOM 975 C CA . GLY A 1 130 ? 5.993 -3.487 11.123 1.00 83.19 130 GLY A CA 1
ATOM 976 C C . GLY A 1 130 ? 6.422 -2.490 10.040 1.00 83.19 130 GLY A C 1
ATOM 977 O O . GLY A 1 130 ? 7.185 -2.779 9.112 1.00 83.19 130 GLY A O 1
ATOM 978 N N . LEU A 1 131 ? 5.913 -1.265 10.178 1.00 93.12 131 LEU A N 1
ATOM 979 C CA . LEU A 1 131 ? 6.107 -0.189 9.207 1.00 93.12 131 LEU A CA 1
ATOM 980 C C . LEU A 1 131 ? 7.569 0.278 9.131 1.00 93.12 131 LEU A C 1
ATOM 982 O O . LEU A 1 131 ? 8.106 0.471 8.040 1.00 93.12 131 LEU A O 1
ATOM 986 N N . ALA A 1 132 ? 8.243 0.426 10.274 1.00 92.50 132 ALA A N 1
ATOM 987 C CA . ALA A 1 132 ? 9.655 0.806 10.319 1.00 92.50 132 ALA A CA 1
ATOM 988 C C . ALA A 1 132 ? 10.560 -0.18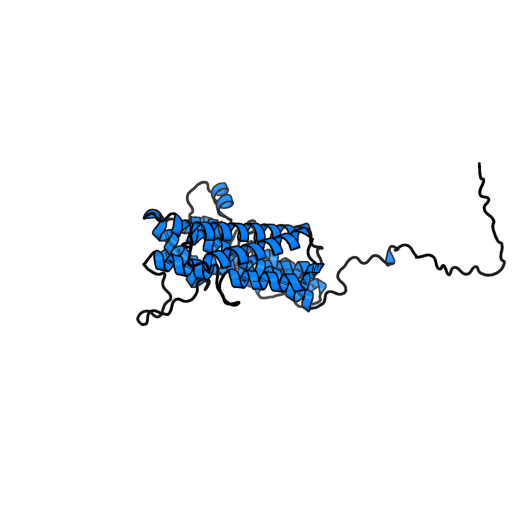0 9.557 1.00 92.50 132 ALA A C 1
ATOM 990 O O . ALA A 1 132 ? 11.485 0.248 8.860 1.00 92.50 132 ALA A O 1
ATOM 991 N N . GLY A 1 133 ? 10.287 -1.488 9.647 1.00 91.62 133 GLY A N 1
ATOM 992 C CA . GLY A 1 133 ? 10.996 -2.517 8.886 1.00 91.62 133 GLY A CA 1
ATOM 993 C C . GLY A 1 133 ? 10.821 -2.344 7.376 1.00 91.62 133 GLY A C 1
ATOM 994 O O . GLY A 1 133 ? 11.802 -2.359 6.629 1.00 91.62 133 GLY A O 1
ATOM 995 N N . ASP A 1 134 ? 9.592 -2.097 6.916 1.00 93.38 134 ASP A N 1
ATOM 996 C CA . ASP A 1 134 ? 9.302 -1.800 5.507 1.00 93.38 134 ASP A CA 1
ATOM 997 C C . ASP A 1 134 ? 10.005 -0.538 5.005 1.00 93.38 134 ASP A C 1
ATOM 999 O O . ASP A 1 134 ? 10.606 -0.564 3.927 1.00 93.38 134 ASP A O 1
ATOM 1003 N N . ILE A 1 135 ? 10.023 0.532 5.804 1.00 95.75 135 ILE A N 1
ATOM 1004 C CA . ILE A 1 135 ? 10.732 1.770 5.460 1.00 95.75 135 ILE A CA 1
ATOM 1005 C C . ILE A 1 135 ? 12.241 1.514 5.354 1.00 95.75 135 ILE A C 1
ATOM 1007 O O . ILE A 1 135 ? 12.872 1.956 4.394 1.00 95.75 135 ILE A O 1
ATOM 1011 N N . ARG A 1 136 ? 12.843 0.763 6.288 1.00 94.94 136 ARG A N 1
ATOM 1012 C CA . ARG A 1 136 ? 14.271 0.394 6.213 1.00 94.94 136 ARG A CA 1
ATOM 1013 C C . ARG A 1 136 ? 14.583 -0.402 4.945 1.00 94.94 136 ARG A C 1
ATOM 1015 O O . ARG A 1 136 ? 15.559 -0.088 4.262 1.00 94.94 136 ARG A O 1
ATOM 1022 N N . ARG A 1 137 ? 13.738 -1.379 4.595 1.00 95.12 137 ARG A N 1
ATOM 1023 C CA . ARG A 1 137 ? 13.867 -2.172 3.359 1.00 95.12 137 ARG A CA 1
ATOM 1024 C C . ARG A 1 137 ? 13.759 -1.298 2.111 1.00 95.12 137 ARG A C 1
ATOM 1026 O O . ARG A 1 137 ? 14.595 -1.428 1.218 1.00 95.12 137 ARG A O 1
ATOM 1033 N N . LEU A 1 138 ? 12.795 -0.375 2.080 1.00 96.50 138 LEU A N 1
ATOM 1034 C CA . LEU A 1 138 ? 12.624 0.605 1.005 1.00 96.50 138 LEU A CA 1
ATOM 1035 C C . LEU A 1 138 ? 13.874 1.477 0.828 1.00 96.50 138 LEU A C 1
ATOM 1037 O O . LEU A 1 138 ? 14.390 1.596 -0.282 1.00 96.50 138 LEU A O 1
ATOM 1041 N N . LEU A 1 139 ? 14.382 2.060 1.916 1.00 96.31 139 LEU A N 1
ATOM 1042 C CA . LEU A 1 139 ? 15.578 2.908 1.894 1.00 96.31 139 LEU A CA 1
ATOM 1043 C C . LEU A 1 139 ? 16.817 2.128 1.439 1.00 96.31 139 LEU A C 1
ATOM 1045 O O . LEU A 1 139 ? 17.625 2.650 0.669 1.00 96.31 139 LEU A O 1
ATOM 1049 N N . TRP A 1 140 ? 16.948 0.871 1.873 1.00 96.44 140 TRP A N 1
ATOM 1050 C CA . TRP A 1 140 ? 18.068 0.015 1.495 1.00 96.44 140 TRP A CA 1
ATOM 1051 C C . TRP A 1 140 ? 18.084 -0.277 -0.008 1.00 96.44 140 TRP A C 1
ATOM 1053 O O . TRP A 1 140 ? 19.101 -0.019 -0.654 1.00 96.44 140 TRP A O 1
ATOM 1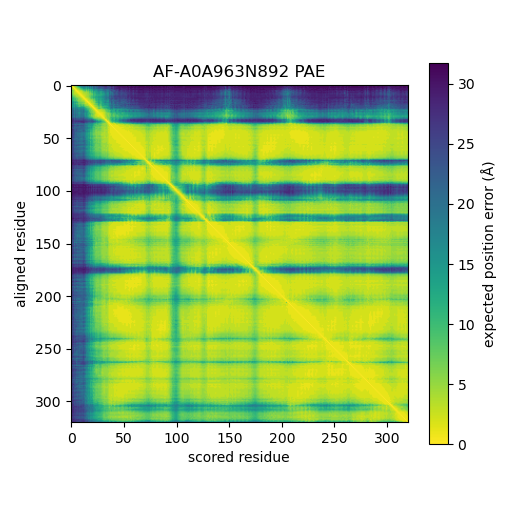063 N N . VAL A 1 141 ? 16.965 -0.738 -0.589 1.00 96.88 141 VAL A N 1
ATOM 1064 C CA . VAL A 1 141 ? 16.902 -1.000 -2.042 1.00 96.88 141 VAL A CA 1
ATOM 1065 C C . VAL A 1 141 ? 17.035 0.289 -2.849 1.00 96.88 141 VAL A C 1
ATOM 1067 O O . VAL A 1 141 ? 17.656 0.281 -3.908 1.00 96.88 141 VAL A O 1
ATOM 1070 N N . ALA A 1 142 ? 16.526 1.414 -2.337 1.00 95.94 142 ALA A N 1
ATOM 1071 C CA . ALA A 1 142 ? 16.645 2.702 -3.006 1.00 95.94 142 ALA A CA 1
ATOM 1072 C C . ALA A 1 142 ? 18.104 3.167 -3.122 1.00 95.94 142 ALA A C 1
ATOM 1074 O O . ALA A 1 142 ? 18.503 3.702 -4.155 1.00 95.94 142 ALA A O 1
ATOM 1075 N N . ALA A 1 143 ? 18.918 2.932 -2.090 1.00 96.44 143 ALA A N 1
ATOM 1076 C CA . ALA A 1 143 ? 20.337 3.272 -2.116 1.00 96.44 143 ALA A CA 1
ATOM 1077 C C . ALA A 1 143 ? 21.119 2.503 -3.195 1.00 96.44 143 ALA A C 1
ATOM 1079 O O . ALA A 1 143 ? 22.094 3.036 -3.722 1.00 96.44 143 ALA A O 1
ATOM 1080 N N . GLN A 1 144 ? 20.676 1.293 -3.559 1.00 96.00 144 GLN A N 1
ATOM 1081 C CA . GLN A 1 144 ? 21.316 0.463 -4.590 1.00 96.00 144 GLN A CA 1
ATOM 1082 C C . GLN A 1 144 ? 21.048 0.935 -6.026 1.00 96.00 144 GLN A C 1
ATOM 1084 O O . GLN A 1 144 ? 21.714 0.468 -6.945 1.00 96.00 144 GLN A O 1
ATOM 1089 N N . VAL A 1 145 ? 20.059 1.810 -6.227 1.00 93.19 145 VAL A N 1
ATOM 1090 C CA . VAL A 1 145 ? 19.630 2.307 -7.550 1.00 93.19 145 VAL A CA 1
ATOM 1091 C C . VAL A 1 145 ? 19.471 3.829 -7.554 1.00 93.19 145 VAL A C 1
ATOM 1093 O O . VAL A 1 145 ? 18.630 4.387 -8.262 1.00 93.19 145 VAL A O 1
ATOM 1096 N N . ARG A 1 146 ? 20.267 4.523 -6.731 1.00 92.06 146 ARG A N 1
ATOM 1097 C CA . ARG A 1 146 ? 20.186 5.975 -6.515 1.00 92.06 146 ARG A CA 1
ATOM 1098 C C . ARG A 1 146 ? 20.252 6.771 -7.817 1.00 92.06 146 ARG A C 1
ATOM 1100 O O . ARG A 1 146 ? 19.537 7.755 -7.974 1.00 92.06 146 ARG A O 1
ATOM 1107 N N . GLU A 1 147 ? 21.100 6.351 -8.744 1.00 89.25 147 GLU A N 1
ATOM 1108 C CA . GLU A 1 147 ? 21.314 6.967 -10.055 1.00 89.25 147 GLU A CA 1
ATOM 1109 C C . GLU A 1 147 ? 20.069 6.959 -10.955 1.00 89.25 147 GLU A C 1
ATOM 1111 O O . GLU A 1 147 ? 20.033 7.645 -11.974 1.00 89.25 147 GLU A O 1
ATOM 1116 N N . ARG A 1 148 ? 19.041 6.189 -10.585 1.00 88.19 148 ARG A N 1
ATOM 1117 C CA . ARG A 1 148 ? 17.762 6.087 -11.299 1.00 88.19 148 ARG A CA 1
ATOM 1118 C C . ARG A 1 148 ? 16.723 7.081 -10.787 1.00 88.19 148 ARG A C 1
ATOM 1120 O O . ARG A 1 148 ? 15.654 7.200 -11.382 1.00 88.19 148 ARG A O 1
ATOM 1127 N N . PHE A 1 149 ? 17.021 7.779 -9.696 1.00 88.31 149 PHE A N 1
ATOM 1128 C CA . PHE A 1 149 ? 16.117 8.725 -9.065 1.00 88.31 149 PHE A CA 1
ATOM 1129 C C . PHE A 1 149 ? 16.523 10.165 -9.359 1.00 88.31 149 PHE A C 1
ATOM 1131 O O . PHE A 1 149 ? 17.704 10.512 -9.384 1.00 88.31 149 PHE A O 1
ATOM 1138 N N . SER A 1 150 ? 15.520 11.026 -9.536 1.00 89.44 150 SER A N 1
ATOM 1139 C CA . SER A 1 150 ? 15.744 12.469 -9.524 1.00 89.44 150 SER A CA 1
ATOM 1140 C C . SER A 1 150 ? 16.261 12.918 -8.155 1.00 89.44 150 SER A C 1
ATOM 1142 O O . SER A 1 150 ? 16.053 12.249 -7.136 1.00 89.44 150 SER A O 1
ATOM 1144 N N . LEU A 1 151 ? 16.904 14.088 -8.124 1.00 90.56 151 LEU A N 1
ATOM 1145 C CA . LEU A 1 151 ? 17.370 14.701 -6.882 1.00 90.56 151 LEU A CA 1
ATOM 1146 C C . LEU A 1 151 ? 16.218 14.877 -5.876 1.00 90.56 151 LEU A C 1
ATOM 1148 O O . LEU A 1 151 ? 16.366 14.528 -4.706 1.00 90.56 151 LEU A O 1
ATOM 1152 N N . ASP A 1 152 ? 15.049 15.321 -6.340 1.00 90.25 152 ASP A N 1
ATOM 1153 C CA . ASP A 1 152 ? 13.868 15.521 -5.493 1.00 90.25 152 ASP A CA 1
ATOM 1154 C C . ASP A 1 152 ? 13.331 14.213 -4.901 1.00 90.25 152 ASP A C 1
ATOM 1156 O O . ASP A 1 152 ? 12.987 14.163 -3.717 1.00 90.25 152 ASP A O 1
ATOM 1160 N N . ASN A 1 153 ? 13.316 13.134 -5.692 1.00 90.25 153 ASN A N 1
ATOM 1161 C CA . ASN A 1 153 ? 12.905 11.815 -5.218 1.00 90.25 153 ASN A CA 1
ATOM 1162 C C . ASN A 1 153 ? 13.885 11.278 -4.165 1.00 90.25 153 ASN A C 1
ATOM 1164 O O . ASN A 1 153 ? 13.477 10.740 -3.135 1.00 90.25 153 ASN A O 1
ATOM 1168 N N . TRP A 1 154 ? 15.187 11.492 -4.374 1.00 93.31 154 TRP A N 1
ATOM 1169 C CA . TRP A 1 154 ? 16.198 11.162 -3.374 1.00 93.31 154 TRP A CA 1
ATOM 1170 C C . TRP A 1 154 ? 16.030 11.987 -2.088 1.00 93.31 154 TRP A C 1
ATOM 1172 O O . TRP A 1 154 ? 16.144 11.454 -0.984 1.00 93.31 154 TRP A O 1
ATOM 1182 N N . HIS A 1 155 ? 15.698 13.277 -2.194 1.00 92.69 155 HIS A N 1
ATOM 1183 C CA . HIS A 1 155 ? 15.383 14.104 -1.028 1.00 92.69 155 HIS A CA 1
ATOM 1184 C C . HIS A 1 155 ? 14.132 13.630 -0.284 1.00 92.69 155 HIS A C 1
ATOM 1186 O O . HIS A 1 155 ? 14.136 13.650 0.946 1.00 92.69 155 HIS A O 1
ATOM 1192 N N . ALA A 1 156 ? 13.091 13.172 -0.984 1.00 93.06 156 ALA A N 1
ATOM 1193 C CA . ALA A 1 156 ? 11.906 12.593 -0.351 1.00 93.06 156 ALA A CA 1
ATOM 1194 C C . ALA A 1 156 ? 12.251 11.346 0.483 1.00 93.06 156 ALA A C 1
ATOM 1196 O O . ALA A 1 156 ? 11.805 11.236 1.625 1.00 93.06 156 ALA A O 1
ATOM 1197 N N . LEU A 1 157 ? 13.115 10.464 -0.033 1.00 95.19 157 LEU A N 1
ATOM 1198 C CA . LEU A 1 157 ? 13.613 9.297 0.706 1.00 95.19 157 LEU A CA 1
ATOM 1199 C C . LEU A 1 157 ? 14.427 9.692 1.945 1.00 95.19 157 LEU A C 1
ATOM 1201 O O . LEU A 1 157 ? 14.194 9.157 3.026 1.00 95.19 157 LEU A O 1
ATOM 1205 N N . ASN A 1 158 ? 15.337 10.665 1.826 1.00 94.56 158 ASN A N 1
ATOM 1206 C CA . ASN A 1 158 ? 16.112 11.135 2.982 1.00 94.56 158 ASN A CA 1
ATOM 1207 C C . ASN A 1 158 ? 15.212 11.780 4.043 1.00 94.56 158 ASN A C 1
ATOM 1209 O O . ASN A 1 158 ? 15.413 11.560 5.234 1.00 94.56 158 ASN A O 1
ATOM 1213 N N . ARG A 1 159 ? 14.187 12.541 3.632 1.00 95.50 159 ARG A N 1
ATOM 1214 C CA . ARG A 1 159 ? 13.188 13.072 4.571 1.00 95.50 159 ARG A CA 1
ATOM 1215 C C . ARG A 1 159 ? 12.478 11.940 5.307 1.00 95.50 159 ARG A C 1
ATOM 1217 O O . ARG A 1 159 ? 12.420 11.991 6.528 1.00 95.50 159 ARG A O 1
ATOM 1224 N N . LEU A 1 160 ? 12.020 10.904 4.603 1.00 95.56 160 LEU A N 1
ATOM 1225 C CA . LEU A 1 160 ? 11.395 9.732 5.227 1.00 95.56 160 LEU A CA 1
ATOM 1226 C C . LEU A 1 160 ? 12.334 9.049 6.237 1.00 95.56 160 LEU A C 1
ATOM 1228 O O . LEU A 1 160 ? 11.913 8.715 7.343 1.00 95.56 160 LEU A O 1
ATOM 1232 N N . GLN A 1 161 ? 13.619 8.903 5.897 1.00 95.44 161 GLN A N 1
ATOM 1233 C CA . GLN A 1 161 ? 14.629 8.369 6.813 1.00 95.44 161 GLN A CA 1
ATOM 1234 C C . GLN A 1 161 ? 14.776 9.230 8.075 1.00 95.44 161 GLN A C 1
ATOM 1236 O O . GLN A 1 161 ? 14.791 8.695 9.184 1.00 95.44 161 GLN A O 1
ATOM 1241 N N . HIS A 1 162 ? 14.873 10.552 7.924 1.00 94.88 162 HIS A N 1
ATOM 1242 C CA . HIS A 1 162 ? 14.984 11.468 9.057 1.00 94.88 162 HIS A CA 1
ATOM 1243 C C . HIS A 1 162 ? 13.736 11.458 9.941 1.00 94.88 162 HIS A C 1
ATOM 1245 O O . HIS A 1 162 ? 13.881 11.468 11.160 1.00 94.88 162 HIS A O 1
ATOM 1251 N N . GLN A 1 163 ? 12.539 11.378 9.352 1.00 94.12 163 GLN A N 1
ATOM 1252 C CA . GLN A 1 163 ? 11.287 11.270 10.104 1.00 94.12 163 GLN A CA 1
ATOM 1253 C C . GLN A 1 163 ? 11.238 9.979 10.927 1.00 94.12 163 GLN A C 1
ATOM 1255 O O . GLN A 1 163 ? 10.962 10.028 12.123 1.00 94.12 163 GLN A O 1
ATOM 1260 N N . LEU A 1 164 ? 11.608 8.837 10.333 1.00 93.12 164 LEU A N 1
ATOM 1261 C CA . LEU A 1 164 ? 11.674 7.565 11.059 1.00 93.12 164 LEU A CA 1
ATOM 1262 C C . LEU A 1 164 ? 12.667 7.629 12.230 1.00 93.12 164 LEU A C 1
ATOM 1264 O O . LEU A 1 164 ? 12.374 7.146 13.323 1.00 93.12 164 LEU A O 1
ATOM 1268 N N . GLN A 1 165 ? 13.840 8.232 12.019 1.00 92.12 165 GLN A N 1
ATOM 1269 C CA . GLN A 1 165 ? 14.845 8.399 13.073 1.00 92.12 165 GLN A CA 1
ATOM 1270 C C . GLN A 1 165 ? 14.372 9.335 14.187 1.00 92.12 165 GLN A C 1
ATOM 1272 O O . GLN A 1 165 ? 14.604 9.039 15.355 1.00 92.12 165 GLN A O 1
ATOM 1277 N N . ALA A 1 166 ? 13.743 10.459 13.838 1.00 91.06 166 ALA A N 1
ATOM 1278 C CA . ALA A 1 166 ? 13.216 11.413 14.807 1.00 91.06 166 ALA A CA 1
ATOM 1279 C C . ALA A 1 166 ? 12.148 10.756 15.689 1.00 91.06 166 ALA A C 1
ATOM 1281 O O . ALA A 1 166 ? 12.274 10.779 16.911 1.00 91.06 166 ALA A O 1
ATOM 1282 N N . TYR A 1 167 ? 11.182 10.078 15.069 1.00 89.75 167 TYR A N 1
ATOM 1283 C CA . TYR A 1 167 ? 10.123 9.370 15.781 1.00 89.75 167 TYR A CA 1
ATOM 1284 C C . TYR A 1 167 ? 10.669 8.225 16.658 1.00 89.75 167 TYR A C 1
ATOM 1286 O O . TYR A 1 167 ? 10.328 8.118 17.832 1.00 89.75 167 TYR A O 1
ATOM 1294 N N . SER A 1 168 ? 11.640 7.447 16.161 1.00 88.19 168 SER A N 1
ATOM 1295 C CA . SER A 1 168 ? 12.281 6.382 16.958 1.00 88.19 168 SER A CA 1
ATOM 1296 C C . SER A 1 168 ? 13.011 6.902 18.207 1.00 88.19 168 SER A C 1
ATOM 1298 O O . SER A 1 168 ? 13.063 6.209 19.225 1.00 88.19 168 SER A O 1
ATOM 1300 N N . ARG A 1 169 ? 13.594 8.110 18.147 1.00 86.81 169 ARG A N 1
ATOM 1301 C CA . ARG A 1 169 ? 14.243 8.746 19.309 1.00 86.81 169 ARG A CA 1
ATOM 1302 C C . ARG A 1 169 ? 13.228 9.212 20.343 1.00 86.81 169 ARG A C 1
ATOM 1304 O O . ARG A 1 169 ? 13.485 9.017 21.524 1.00 86.81 169 ARG A O 1
ATOM 1311 N N . LEU A 1 170 ? 12.105 9.785 19.905 1.00 83.38 170 LEU A N 1
ATOM 1312 C CA . LEU A 1 170 ? 11.012 10.182 20.799 1.00 83.38 170 LEU A CA 1
ATOM 1313 C C . LEU A 1 170 ? 10.511 8.978 21.604 1.00 83.38 170 LEU A C 1
ATOM 1315 O O . LEU A 1 170 ? 10.491 9.041 22.827 1.00 83.38 170 LEU A O 1
ATOM 1319 N N . ARG A 1 171 ? 10.267 7.842 20.937 1.00 76.81 171 ARG A N 1
ATOM 1320 C CA . ARG A 1 171 ? 9.843 6.587 21.584 1.00 76.81 171 ARG A CA 1
ATOM 1321 C C . ARG A 1 171 ? 10.847 6.034 22.602 1.00 76.81 171 ARG A C 1
ATOM 1323 O O . ARG A 1 171 ? 10.468 5.387 23.569 1.00 76.81 171 ARG A O 1
ATOM 1330 N N . SER A 1 172 ? 12.140 6.243 22.358 1.00 77.69 172 SER A N 1
ATOM 1331 C CA . SER A 1 172 ? 13.212 5.750 23.236 1.00 77.69 172 SER A CA 1
ATOM 1332 C C . SER A 1 172 ? 13.476 6.685 24.426 1.00 77.69 172 SER A C 1
ATOM 1334 O O . SER A 1 172 ? 14.299 6.363 25.280 1.00 77.69 172 SER A O 1
ATOM 1336 N N . SER A 1 173 ? 12.838 7.860 24.466 1.00 75.19 173 SER A N 1
ATOM 1337 C CA . SER A 1 173 ? 13.008 8.850 25.527 1.00 75.19 173 SER A CA 1
ATOM 1338 C C . SER A 1 173 ? 12.089 8.525 26.703 1.00 75.19 173 SER A C 1
ATOM 1340 O O . SER A 1 173 ? 10.883 8.707 26.615 1.00 75.19 173 SER A O 1
ATOM 1342 N N . GLU A 1 174 ? 12.652 8.124 27.843 1.00 62.72 174 GLU A N 1
ATOM 1343 C CA . GLU A 1 174 ? 11.884 7.840 29.073 1.00 62.72 174 GLU A CA 1
ATOM 1344 C C . GLU A 1 174 ? 11.194 9.083 29.674 1.00 62.72 174 GLU A C 1
ATOM 1346 O O . GLU A 1 174 ? 10.384 8.980 30.591 1.00 62.72 174 GLU A O 1
ATOM 1351 N N . THR A 1 175 ? 11.533 10.278 29.186 1.00 58.69 175 THR A N 1
ATOM 1352 C CA . THR A 1 175 ? 11.138 11.566 29.773 1.00 58.69 175 THR A CA 1
ATOM 1353 C C . THR A 1 175 ? 9.815 12.132 29.262 1.00 58.69 175 THR A C 1
ATOM 1355 O O . THR A 1 175 ? 9.288 13.050 29.886 1.00 58.69 175 THR A O 1
ATOM 1358 N N . LEU A 1 176 ? 9.300 11.657 28.124 1.00 57.84 176 LEU A N 1
ATOM 1359 C CA . LEU A 1 176 ? 8.061 12.150 27.518 1.00 57.84 176 LEU A CA 1
ATOM 1360 C C . LEU A 1 176 ? 7.139 10.955 27.244 1.00 57.84 176 LEU A C 1
ATOM 1362 O O . LEU A 1 176 ? 7.570 10.030 26.557 1.00 57.84 176 LEU A O 1
ATOM 1366 N N . PRO A 1 177 ? 5.898 10.944 27.766 1.00 61.38 177 PRO A N 1
ATOM 1367 C CA . PRO A 1 177 ? 4.906 9.957 27.359 1.00 61.38 177 PRO A CA 1
ATOM 1368 C C . PRO A 1 177 ? 4.705 10.033 25.844 1.00 61.38 177 PRO A C 1
ATOM 1370 O O . PRO A 1 177 ? 4.541 11.122 25.302 1.00 61.38 177 PRO A O 1
ATOM 1373 N N . GLU A 1 178 ? 4.738 8.890 25.161 1.00 66.19 178 GLU A N 1
ATOM 1374 C CA . GLU A 1 178 ? 4.477 8.840 23.723 1.00 66.19 178 GLU A CA 1
ATOM 1375 C C . GLU A 1 178 ? 3.004 9.178 23.464 1.00 66.19 178 GLU A C 1
ATOM 1377 O O . GLU A 1 178 ? 2.105 8.450 23.889 1.00 66.19 178 GLU A O 1
ATOM 1382 N N . GLU A 1 179 ? 2.749 10.295 22.782 1.00 77.69 179 GLU A N 1
ATOM 1383 C CA . GLU A 1 179 ? 1.392 10.705 22.442 1.00 77.69 179 GLU A CA 1
ATOM 1384 C C . GLU A 1 179 ? 0.946 10.029 21.140 1.00 77.69 179 GLU A C 1
ATOM 1386 O O . GLU A 1 179 ? 1.645 10.044 20.124 1.00 77.69 179 GLU A O 1
ATOM 1391 N N . LEU A 1 180 ? -0.275 9.485 21.123 1.00 85.25 180 LEU A N 1
ATOM 1392 C CA . LEU A 1 180 ? -0.883 8.921 19.908 1.00 85.25 180 LEU A CA 1
ATOM 1393 C C . LEU A 1 180 ? -0.943 9.945 18.754 1.00 85.25 180 LEU A C 1
ATOM 1395 O O . LEU A 1 180 ? -0.940 9.565 17.582 1.00 85.25 180 LEU A O 1
ATOM 1399 N N . GLY A 1 181 ? -0.955 11.242 19.082 1.00 88.38 181 GLY A N 1
ATOM 1400 C CA . GLY A 1 181 ? -0.862 12.338 18.120 1.00 88.38 181 GLY A CA 1
ATOM 1401 C C . GLY A 1 181 ? 0.459 12.363 17.343 1.00 88.38 181 GLY A C 1
ATOM 1402 O O . GLY A 1 181 ? 0.436 12.551 16.126 1.00 88.38 181 GLY A O 1
ATOM 1403 N N . ASP A 1 182 ? 1.595 12.097 17.995 1.00 90.44 182 ASP A N 1
ATOM 1404 C CA . ASP A 1 182 ? 2.906 12.034 17.331 1.00 90.44 182 ASP A CA 1
ATOM 1405 C C . ASP A 1 182 ? 2.975 10.854 16.357 1.00 90.44 182 ASP A C 1
ATOM 1407 O O . ASP A 1 182 ? 3.477 10.978 15.235 1.00 90.44 182 ASP A O 1
ATOM 1411 N N . ALA A 1 183 ? 2.409 9.716 16.761 1.00 92.19 183 ALA A N 1
ATOM 1412 C CA . ALA A 1 183 ? 2.290 8.537 15.916 1.00 92.19 183 ALA A CA 1
ATOM 1413 C C . ALA A 1 183 ? 1.419 8.814 14.674 1.00 92.19 183 ALA A C 1
ATOM 1415 O O . ALA A 1 183 ? 1.817 8.472 13.557 1.00 92.19 183 ALA A O 1
ATOM 1416 N N . LEU A 1 184 ? 0.278 9.499 14.829 1.00 93.62 184 LEU A N 1
ATOM 1417 C CA . LEU A 1 184 ? -0.549 9.943 13.697 1.00 93.62 184 LEU A CA 1
ATOM 1418 C C . LEU A 1 184 ? 0.210 10.902 12.774 1.00 93.62 184 LEU A C 1
ATOM 1420 O O . LEU A 1 184 ? 0.206 10.714 11.556 1.00 93.62 184 LEU A O 1
ATOM 1424 N N . ALA A 1 185 ? 0.904 11.893 13.337 1.00 93.94 185 ALA A N 1
ATOM 1425 C CA . ALA A 1 185 ? 1.696 12.841 12.561 1.00 93.94 185 ALA A CA 1
ATOM 1426 C C . ALA A 1 185 ? 2.798 12.133 11.756 1.00 93.94 185 ALA A C 1
ATOM 1428 O O . ALA A 1 185 ? 3.008 12.449 10.582 1.00 93.94 185 ALA A O 1
ATOM 1429 N N . PHE A 1 186 ? 3.469 11.138 12.345 1.00 95.19 186 PHE A N 1
ATOM 1430 C CA . PHE A 1 186 ? 4.459 10.324 11.645 1.00 95.19 186 PHE A CA 1
ATOM 1431 C C . PHE A 1 186 ? 3.839 9.521 10.491 1.00 95.19 186 PHE A C 1
ATOM 1433 O O . PHE A 1 186 ? 4.365 9.558 9.375 1.00 95.19 186 PHE A O 1
ATOM 1440 N N . LEU A 1 187 ? 2.707 8.844 10.715 1.00 96.31 187 LEU A N 1
ATOM 1441 C CA . LEU A 1 187 ? 1.997 8.104 9.663 1.00 96.31 187 LEU A CA 1
ATOM 1442 C C . LEU A 1 187 ? 1.593 9.015 8.495 1.00 96.31 187 LEU A C 1
ATOM 1444 O O . LEU A 1 187 ? 1.740 8.632 7.332 1.00 96.31 187 LEU A O 1
ATOM 1448 N N . ASP A 1 188 ? 1.178 10.247 8.782 1.00 96.50 188 ASP A N 1
ATOM 1449 C CA . ASP A 1 188 ? 0.843 11.247 7.766 1.00 96.50 188 ASP A CA 1
ATOM 1450 C C . ASP A 1 188 ? 2.059 11.641 6.922 1.00 96.50 188 ASP A C 1
ATOM 1452 O O . ASP A 1 188 ? 1.956 11.740 5.695 1.00 96.50 188 ASP A O 1
ATOM 1456 N N . GLN A 1 189 ? 3.237 11.775 7.539 1.00 96.38 189 GLN A N 1
ATOM 1457 C CA . GLN A 1 189 ? 4.486 11.990 6.802 1.00 96.38 189 GLN A CA 1
ATOM 1458 C C . GLN A 1 189 ? 4.853 10.790 5.917 1.00 96.38 189 GLN A C 1
ATOM 1460 O O . GLN A 1 189 ? 5.331 10.982 4.795 1.00 96.38 189 GLN A O 1
ATOM 1465 N N . VAL A 1 190 ? 4.610 9.556 6.373 1.00 97.19 190 VAL A N 1
ATOM 1466 C CA . VAL A 1 190 ? 4.851 8.343 5.571 1.00 97.19 190 VAL A CA 1
ATOM 1467 C C . VAL A 1 190 ? 3.924 8.292 4.352 1.00 97.19 190 VAL A C 1
ATOM 1469 O O . VAL A 1 190 ? 4.383 7.993 3.245 1.00 97.19 190 VAL A O 1
ATOM 1472 N N . LEU A 1 191 ? 2.642 8.625 4.517 1.00 97.00 191 LEU A N 1
ATOM 1473 C CA . LEU A 1 191 ? 1.668 8.669 3.418 1.00 97.00 191 LEU A CA 1
ATOM 1474 C C . LEU A 1 191 ? 1.987 9.784 2.411 1.00 97.00 191 LEU A C 1
ATOM 1476 O O . LEU A 1 191 ? 1.921 9.567 1.195 1.00 97.00 191 LEU A O 1
ATOM 1480 N N . LEU A 1 192 ? 2.413 10.954 2.896 1.00 96.06 192 LEU A N 1
ATOM 1481 C CA . LEU A 1 192 ? 2.873 12.054 2.047 1.00 96.06 192 LEU A CA 1
ATOM 1482 C C . LEU A 1 192 ? 4.116 11.655 1.238 1.00 96.06 192 LEU A C 1
ATOM 1484 O O . LEU A 1 192 ? 4.166 11.869 0.023 1.00 96.06 192 LEU A O 1
ATOM 1488 N N . ALA A 1 193 ? 5.104 11.032 1.887 1.00 95.31 193 ALA A N 1
ATOM 1489 C CA . ALA A 1 193 ? 6.295 10.523 1.214 1.00 95.31 193 ALA A CA 1
ATOM 1490 C C . ALA A 1 193 ? 5.926 9.466 0.162 1.00 95.31 193 ALA A C 1
ATOM 1492 O O . ALA A 1 193 ? 6.374 9.561 -0.977 1.00 95.31 193 ALA A O 1
ATOM 1493 N N . SER A 1 194 ? 5.053 8.515 0.498 1.00 95.38 194 SER A N 1
ATOM 1494 C CA . SER A 1 194 ? 4.602 7.459 -0.419 1.00 95.38 194 SER A CA 1
ATOM 1495 C C . SER A 1 194 ? 3.906 8.021 -1.662 1.00 95.38 194 SER A C 1
ATOM 1497 O O . SER A 1 194 ? 4.192 7.590 -2.783 1.00 95.38 194 SER A O 1
ATOM 1499 N N . SER A 1 195 ? 3.061 9.041 -1.482 1.00 93.69 195 SER A N 1
ATOM 1500 C CA . SER A 1 195 ? 2.401 9.761 -2.580 1.00 93.69 195 SER A CA 1
ATOM 1501 C C . SER A 1 195 ? 3.410 10.490 -3.471 1.00 93.69 195 SER A C 1
ATOM 1503 O O . SER A 1 195 ? 3.340 10.405 -4.697 1.00 93.69 195 SER A O 1
ATOM 1505 N N . SER A 1 196 ? 4.408 11.143 -2.868 1.00 93.75 196 SER A N 1
ATOM 1506 C CA . SER A 1 196 ? 5.491 11.810 -3.598 1.00 93.75 196 SER A CA 1
ATOM 1507 C C . SER A 1 196 ? 6.324 10.819 -4.424 1.00 93.75 196 SER A C 1
ATOM 1509 O O . SER A 1 196 ? 6.523 11.039 -5.619 1.00 93.75 196 SER A O 1
ATOM 1511 N N . LEU A 1 197 ? 6.729 9.686 -3.837 1.00 93.00 197 LEU A N 1
ATOM 1512 C CA . LEU A 1 197 ? 7.442 8.610 -4.541 1.00 93.00 197 LEU A CA 1
ATOM 1513 C C . LEU A 1 197 ? 6.603 8.023 -5.692 1.00 93.00 197 LEU A C 1
ATOM 1515 O O . LEU A 1 197 ? 7.145 7.617 -6.722 1.00 93.00 197 LEU A O 1
ATOM 1519 N N . ALA A 1 198 ? 5.275 7.962 -5.534 1.00 91.38 198 ALA A N 1
ATOM 1520 C CA . ALA A 1 198 ? 4.350 7.546 -6.586 1.00 91.38 198 ALA A CA 1
ATOM 1521 C C . ALA A 1 198 ? 4.323 8.503 -7.776 1.00 91.38 198 ALA A C 1
ATOM 1523 O O . ALA A 1 198 ? 4.471 8.040 -8.909 1.00 91.38 198 ALA A O 1
ATOM 1524 N N . GLY A 1 199 ? 4.194 9.807 -7.519 1.00 91.69 199 GLY A N 1
ATOM 1525 C CA . GLY A 1 199 ? 4.242 10.834 -8.560 1.00 91.69 199 GLY A CA 1
ATOM 1526 C C . GLY A 1 199 ? 5.559 10.791 -9.334 1.00 91.69 199 GLY A C 1
ATOM 1527 O O . GLY A 1 199 ? 5.556 10.655 -10.554 1.00 91.69 199 GLY A O 1
ATOM 1528 N N . PHE A 1 200 ? 6.696 10.754 -8.630 1.00 87.44 200 PHE A N 1
ATOM 1529 C CA . PHE A 1 200 ? 8.011 10.688 -9.280 1.00 87.44 200 PHE A CA 1
ATOM 1530 C C . PHE A 1 200 ? 8.189 9.458 -10.167 1.00 87.44 200 PHE A C 1
ATOM 1532 O O . PHE A 1 200 ? 8.729 9.568 -11.271 1.00 87.44 200 PHE A O 1
ATOM 1539 N N . ALA A 1 201 ? 7.737 8.291 -9.702 1.00 88.00 201 ALA A N 1
ATOM 1540 C CA . ALA A 1 201 ? 7.807 7.077 -10.500 1.00 88.00 201 ALA A CA 1
ATOM 1541 C C . ALA A 1 201 ? 6.987 7.203 -11.792 1.00 88.00 201 ALA A C 1
ATOM 1543 O O . ALA A 1 201 ? 7.406 6.671 -12.813 1.00 88.00 201 ALA A O 1
ATOM 1544 N N . MET A 1 202 ? 5.849 7.899 -11.783 1.00 88.31 202 MET A N 1
ATOM 1545 C CA . MET A 1 202 ? 4.994 8.043 -12.969 1.00 88.31 202 MET A CA 1
ATOM 1546 C C . MET A 1 202 ? 5.473 9.132 -13.936 1.00 88.31 202 MET A C 1
ATOM 1548 O O . MET A 1 202 ? 5.399 8.938 -15.156 1.00 88.31 202 MET A O 1
ATOM 1552 N N . ASP A 1 203 ? 6.013 10.229 -13.407 1.00 87.75 203 ASP A N 1
ATOM 1553 C CA . ASP A 1 203 ? 6.246 11.445 -14.189 1.00 87.75 203 ASP A CA 1
ATOM 1554 C C . ASP A 1 203 ? 7.712 11.626 -14.605 1.00 87.75 203 ASP A C 1
ATOM 1556 O O . ASP A 1 203 ? 7.989 12.034 -15.736 1.00 87.75 203 ASP A O 1
ATOM 1560 N N . ASN A 1 204 ? 8.665 11.268 -13.736 1.00 84.19 204 ASN A N 1
ATOM 1561 C CA . ASN A 1 204 ? 10.074 11.651 -13.890 1.00 84.19 204 ASN A CA 1
ATOM 1562 C C . ASN A 1 204 ? 10.995 10.506 -14.328 1.00 84.19 204 ASN A C 1
ATOM 1564 O O . ASN A 1 204 ? 12.116 10.759 -14.772 1.00 84.19 204 ASN A O 1
ATOM 1568 N N . MET A 1 205 ? 10.566 9.249 -14.203 1.00 86.62 205 MET A N 1
ATOM 1569 C CA . MET A 1 205 ? 11.375 8.108 -14.629 1.00 86.62 205 MET A CA 1
ATOM 1570 C C . MET A 1 205 ? 11.249 7.853 -16.136 1.00 86.62 205 MET A C 1
ATOM 1572 O O . MET A 1 205 ? 10.168 7.918 -16.727 1.00 86.62 205 MET A O 1
ATOM 1576 N N . THR A 1 206 ? 12.370 7.505 -16.773 1.00 86.62 206 THR A N 1
ATOM 1577 C CA . THR A 1 206 ? 12.347 7.016 -18.158 1.00 86.62 206 THR A CA 1
ATOM 1578 C C . THR A 1 206 ? 11.622 5.674 -18.208 1.00 86.62 206 THR A C 1
ATOM 1580 O O . THR A 1 206 ? 11.847 4.811 -17.365 1.00 86.62 206 THR A O 1
ATOM 1583 N N . ARG A 1 207 ? 10.760 5.482 -19.212 1.00 87.88 207 ARG A N 1
ATOM 1584 C CA . ARG A 1 207 ? 9.888 4.301 -19.367 1.00 87.88 207 ARG A CA 1
ATOM 1585 C C . ARG A 1 207 ? 10.647 3.108 -19.966 1.00 87.88 207 ARG A C 1
ATOM 1587 O O . ARG A 1 207 ? 10.258 2.554 -20.999 1.00 87.88 207 ARG A O 1
ATOM 1594 N N . ASP A 1 208 ? 11.765 2.760 -19.340 1.00 87.75 208 ASP A N 1
ATOM 1595 C CA . ASP A 1 208 ? 12.585 1.592 -19.661 1.00 87.75 208 ASP A CA 1
ATOM 1596 C C . ASP A 1 208 ? 12.178 0.355 -18.841 1.00 87.75 208 ASP A C 1
ATOM 1598 O O . ASP A 1 208 ? 11.178 0.366 -18.120 1.00 87.75 208 ASP A O 1
ATOM 1602 N N . ASP A 1 209 ? 12.911 -0.748 -18.996 1.00 87.62 209 ASP A N 1
ATOM 1603 C CA . ASP A 1 209 ? 12.546 -2.021 -18.365 1.00 87.62 209 ASP A CA 1
ATOM 1604 C C . ASP A 1 209 ? 12.663 -1.974 -16.840 1.00 87.62 209 ASP A C 1
ATOM 1606 O O . ASP A 1 209 ? 11.838 -2.563 -16.144 1.00 87.62 209 ASP A O 1
ATOM 1610 N N . GLY A 1 210 ? 13.609 -1.199 -16.303 1.00 90.62 210 GLY A N 1
ATOM 1611 C CA . GLY A 1 210 ? 13.727 -0.986 -14.862 1.00 90.62 210 GLY A CA 1
ATOM 1612 C C . GLY A 1 210 ? 12.484 -0.303 -14.293 1.00 90.62 210 GLY A C 1
ATOM 1613 O O . GLY A 1 210 ? 11.955 -0.730 -13.266 1.00 90.62 210 GLY A O 1
ATOM 1614 N N . TRP A 1 211 ? 11.968 0.708 -14.996 1.00 92.69 211 TRP A N 1
ATOM 1615 C CA . TRP A 1 211 ? 10.693 1.327 -14.638 1.00 92.69 211 TRP A CA 1
ATOM 1616 C C . TRP A 1 211 ? 9.525 0.335 -14.712 1.00 92.69 211 TRP A C 1
ATOM 1618 O O . TRP A 1 211 ? 8.726 0.270 -13.780 1.00 92.69 211 TRP A O 1
ATOM 1628 N N . ARG A 1 212 ? 9.437 -0.488 -15.768 1.00 92.00 212 ARG A N 1
ATOM 1629 C CA . ARG A 1 212 ? 8.368 -1.500 -15.893 1.00 92.00 212 ARG A CA 1
ATOM 1630 C C . ARG A 1 212 ? 8.365 -2.472 -14.717 1.00 92.00 212 ARG A C 1
ATOM 1632 O O . ARG A 1 212 ? 7.296 -2.734 -14.169 1.00 92.00 212 ARG A O 1
ATOM 1639 N N . LEU A 1 213 ? 9.530 -2.970 -14.298 1.00 93.19 213 LEU A N 1
ATOM 1640 C CA . LEU A 1 213 ? 9.623 -3.875 -13.148 1.00 93.19 213 LEU A CA 1
ATOM 1641 C C . LEU A 1 213 ? 9.264 -3.190 -11.829 1.00 93.19 213 LEU A C 1
ATOM 1643 O O . LEU A 1 213 ? 8.596 -3.808 -11.001 1.00 93.19 213 LEU A O 1
ATOM 1647 N N . LEU A 1 214 ? 9.624 -1.915 -11.658 1.00 95.50 214 LEU A N 1
ATOM 1648 C CA . LEU A 1 214 ? 9.154 -1.117 -10.526 1.00 95.50 214 LEU A CA 1
ATOM 1649 C C . LEU A 1 214 ? 7.626 -1.057 -10.505 1.00 95.50 214 LEU A C 1
ATOM 1651 O O . LEU A 1 214 ? 7.016 -1.356 -9.478 1.00 95.50 214 LEU A O 1
ATOM 1655 N N . ILE A 1 215 ? 6.991 -0.722 -11.634 1.00 95.81 215 ILE A N 1
ATOM 1656 C CA . ILE A 1 215 ? 5.528 -0.661 -11.723 1.00 95.81 215 ILE A CA 1
ATOM 1657 C C . ILE A 1 215 ? 4.896 -2.029 -11.456 1.00 95.81 215 ILE A C 1
ATOM 1659 O O . ILE A 1 215 ? 3.947 -2.101 -10.679 1.00 95.81 215 ILE A O 1
ATOM 1663 N N . ILE A 1 216 ? 5.431 -3.110 -12.027 1.00 96.00 216 ILE A N 1
ATOM 1664 C CA . ILE A 1 216 ? 4.954 -4.478 -11.773 1.00 96.00 216 ILE A CA 1
ATOM 1665 C C . ILE A 1 216 ? 5.016 -4.803 -10.276 1.00 96.00 216 ILE A C 1
ATOM 1667 O O . ILE A 1 216 ? 4.018 -5.254 -9.717 1.00 96.00 216 ILE A O 1
ATOM 1671 N N . GLY A 1 217 ? 6.139 -4.510 -9.610 1.00 97.19 217 GLY A N 1
ATOM 1672 C CA . GLY A 1 217 ? 6.285 -4.698 -8.166 1.00 97.19 217 GLY A CA 1
ATOM 1673 C C . GLY A 1 217 ? 5.199 -3.962 -7.380 1.00 97.19 217 GLY A C 1
ATOM 1674 O O . GLY A 1 217 ? 4.518 -4.562 -6.549 1.00 97.19 217 GLY A O 1
ATOM 1675 N N . ARG A 1 218 ? 4.950 -2.688 -7.710 1.00 97.00 218 ARG A N 1
ATOM 1676 C CA . ARG A 1 218 ? 3.865 -1.913 -7.085 1.00 97.00 218 ARG A CA 1
ATOM 1677 C C . ARG A 1 218 ? 2.494 -2.560 -7.294 1.00 97.00 218 ARG A C 1
ATOM 1679 O O . ARG A 1 218 ? 1.726 -2.722 -6.351 1.00 97.00 218 ARG A O 1
ATOM 1686 N N . ARG A 1 219 ? 2.167 -2.928 -8.535 1.00 96.25 219 ARG A N 1
ATOM 1687 C CA . ARG A 1 219 ? 0.857 -3.506 -8.883 1.00 96.25 219 ARG A CA 1
ATOM 1688 C C . ARG A 1 219 ? 0.621 -4.836 -8.175 1.00 96.25 219 ARG A C 1
ATOM 1690 O O . ARG A 1 219 ? -0.466 -5.039 -7.648 1.00 96.25 219 ARG A O 1
ATOM 1697 N N . ILE A 1 220 ? 1.638 -5.695 -8.096 1.00 96.81 220 ILE A N 1
ATOM 1698 C CA . ILE A 1 220 ? 1.560 -6.965 -7.364 1.00 96.81 220 ILE A CA 1
ATOM 1699 C C . ILE A 1 220 ? 1.288 -6.719 -5.881 1.00 96.81 220 ILE A C 1
ATOM 1701 O O . ILE A 1 220 ? 0.364 -7.312 -5.330 1.00 96.81 220 ILE A O 1
ATOM 1705 N N . GLU A 1 221 ? 2.059 -5.846 -5.230 1.00 97.25 221 GLU A N 1
ATOM 1706 C CA . GLU A 1 221 ? 1.884 -5.603 -3.795 1.00 97.25 221 GLU A CA 1
ATOM 1707 C C . GLU A 1 221 ? 0.505 -5.007 -3.488 1.00 97.25 221 GLU A C 1
ATOM 1709 O O . GLU A 1 221 ? -0.184 -5.464 -2.576 1.00 97.25 221 GLU A O 1
ATOM 1714 N N . ARG A 1 222 ? 0.060 -4.046 -4.305 1.00 96.75 222 ARG A N 1
ATOM 1715 C CA . ARG A 1 222 ? -1.264 -3.436 -4.175 1.00 96.75 222 ARG A CA 1
ATOM 1716 C C . ARG A 1 222 ? -2.390 -4.444 -4.395 1.00 96.75 222 ARG A C 1
ATOM 1718 O O . ARG A 1 222 ? -3.330 -4.462 -3.608 1.00 96.75 222 ARG A O 1
ATOM 1725 N N . LEU A 1 223 ? -2.292 -5.288 -5.423 1.00 96.50 223 LEU A N 1
ATOM 1726 C CA . LEU A 1 223 ? -3.269 -6.344 -5.697 1.00 96.50 223 LEU A CA 1
ATOM 1727 C C . LEU A 1 223 ? -3.365 -7.328 -4.525 1.00 96.50 223 LEU A C 1
ATOM 1729 O O . LEU A 1 223 ? -4.466 -7.638 -4.076 1.00 96.50 223 LEU A O 1
ATOM 1733 N N . ILE A 1 224 ? -2.218 -7.777 -3.999 1.00 96.00 224 ILE A N 1
ATOM 1734 C CA . ILE A 1 224 ? -2.160 -8.664 -2.829 1.00 96.00 224 ILE A CA 1
ATOM 1735 C C . ILE A 1 224 ? -2.849 -8.008 -1.633 1.00 96.00 224 ILE A C 1
ATOM 1737 O O . ILE A 1 224 ? -3.651 -8.664 -0.968 1.00 96.00 224 ILE A O 1
ATOM 1741 N N . PHE A 1 225 ? -2.545 -6.738 -1.359 1.00 96.81 225 PHE A N 1
ATOM 1742 C CA . PHE A 1 225 ? -3.136 -6.013 -0.241 1.00 96.81 225 PHE A CA 1
ATOM 1743 C C . PHE A 1 225 ? -4.652 -5.874 -0.392 1.00 96.81 225 PHE A C 1
ATOM 1745 O O . PHE A 1 225 ? -5.377 -6.289 0.504 1.00 96.81 225 PHE A O 1
ATOM 1752 N N . LEU A 1 226 ? -5.140 -5.364 -1.527 1.00 97.25 226 LEU A N 1
ATOM 1753 C CA . LEU A 1 226 ? -6.573 -5.151 -1.763 1.00 97.25 226 LEU A CA 1
ATOM 1754 C C . LEU A 1 226 ? -7.364 -6.461 -1.688 1.00 97.25 226 LEU A C 1
ATOM 1756 O O . LEU A 1 226 ? -8.387 -6.525 -1.005 1.00 97.25 226 LEU A O 1
ATOM 1760 N N . ALA A 1 227 ? -6.869 -7.522 -2.333 1.00 96.19 227 ALA A N 1
ATOM 1761 C CA . ALA A 1 227 ? -7.525 -8.824 -2.320 1.00 96.19 227 ALA A CA 1
ATOM 1762 C C . ALA A 1 227 ? -7.562 -9.424 -0.907 1.00 96.19 227 ALA A C 1
ATOM 1764 O O . ALA A 1 227 ? -8.610 -9.897 -0.467 1.00 96.19 227 ALA A O 1
ATOM 1765 N N . LYS A 1 228 ? -6.444 -9.381 -0.165 1.00 96.56 228 LYS A N 1
ATOM 1766 C CA . LYS A 1 228 ? -6.391 -9.899 1.210 1.00 96.56 228 LYS A CA 1
ATOM 1767 C C . LYS A 1 228 ? -7.230 -9.064 2.169 1.00 96.56 228 LYS A C 1
ATOM 1769 O O . LYS A 1 228 ? -7.983 -9.649 2.937 1.00 96.56 228 LYS A O 1
ATOM 1774 N N . ALA A 1 229 ? -7.119 -7.738 2.120 1.00 96.81 229 ALA A N 1
ATOM 1775 C CA . ALA A 1 229 ? -7.857 -6.838 2.997 1.00 96.81 229 ALA A CA 1
ATOM 1776 C C . ALA A 1 229 ? -9.366 -7.021 2.813 1.00 96.81 229 ALA A C 1
ATOM 1778 O O . ALA A 1 229 ? -10.069 -7.262 3.787 1.00 96.81 229 ALA A O 1
ATOM 1779 N N . THR A 1 230 ? -9.844 -7.034 1.565 1.00 96.81 230 THR A N 1
ATOM 1780 C CA . THR A 1 230 ? -11.267 -7.249 1.260 1.00 96.81 230 THR A CA 1
ATOM 1781 C C . THR A 1 230 ? -11.724 -8.647 1.674 1.00 96.81 230 THR A C 1
ATOM 1783 O O . THR A 1 230 ? -12.751 -8.800 2.328 1.00 96.81 230 THR A O 1
ATOM 1786 N N . ALA A 1 231 ? -10.947 -9.687 1.355 1.00 96.38 231 ALA A N 1
ATOM 1787 C CA . ALA A 1 231 ? -11.325 -11.054 1.696 1.00 96.38 231 ALA A CA 1
ATOM 1788 C C . ALA A 1 231 ? -11.340 -11.307 3.212 1.00 96.38 231 ALA A C 1
ATOM 1790 O O . ALA A 1 231 ? -12.188 -12.058 3.683 1.00 96.38 231 ALA A O 1
ATOM 1791 N N . GLN A 1 232 ? -10.416 -10.714 3.976 1.00 96.38 232 GLN A N 1
ATOM 1792 C CA . GLN A 1 232 ? -10.446 -10.799 5.438 1.00 96.38 232 GLN A CA 1
ATOM 1793 C C . GLN A 1 232 ? -11.574 -9.956 6.020 1.00 96.38 232 GLN A C 1
ATOM 1795 O O . GLN A 1 232 ? -12.296 -10.444 6.883 1.00 96.38 232 GLN A O 1
ATOM 1800 N N . PHE A 1 233 ? -11.799 -8.752 5.491 1.00 96.31 233 PHE A N 1
ATOM 1801 C CA . PHE A 1 233 ? -12.905 -7.903 5.915 1.00 96.31 233 PHE A CA 1
ATOM 1802 C C . PHE A 1 233 ? -14.252 -8.631 5.816 1.00 96.31 233 PHE A C 1
ATOM 1804 O O . PHE A 1 233 ? -15.050 -8.564 6.738 1.00 96.31 233 PHE A O 1
ATOM 1811 N N . LEU A 1 234 ? -14.488 -9.392 4.743 1.00 96.06 234 LEU A N 1
ATOM 1812 C CA . LEU A 1 234 ? -15.726 -10.163 4.564 1.00 96.06 234 LEU A CA 1
ATOM 1813 C C . LEU A 1 234 ? -15.860 -11.384 5.493 1.00 96.06 234 LEU A C 1
ATOM 1815 O O . LEU A 1 234 ? -16.969 -11.886 5.678 1.00 96.06 234 LEU A O 1
ATOM 1819 N N . ARG A 1 235 ? -14.751 -11.897 6.040 1.00 95.69 235 ARG A N 1
ATOM 1820 C CA . ARG A 1 235 ? -14.742 -13.079 6.922 1.00 95.69 235 ARG A CA 1
ATOM 1821 C C . ARG A 1 235 ? -14.843 -12.726 8.398 1.00 95.69 235 ARG A C 1
ATOM 1823 O O . ARG A 1 235 ? -15.390 -13.519 9.158 1.00 95.69 235 ARG A O 1
ATOM 1830 N N . LEU A 1 236 ? -14.294 -11.582 8.793 1.00 93.50 236 LEU A N 1
ATOM 1831 C CA . LEU A 1 236 ? -14.311 -11.123 10.175 1.00 93.50 236 LEU A CA 1
ATOM 1832 C C . LEU A 1 236 ? -15.742 -10.777 10.601 1.00 93.50 236 LEU A C 1
ATOM 1834 O O . LEU A 1 236 ? -16.509 -10.190 9.845 1.00 93.50 236 LEU A O 1
ATOM 1838 N N . GLU A 1 237 ? -16.124 -11.155 11.817 1.00 91.56 237 GLU A N 1
ATOM 1839 C CA . GLU A 1 237 ? -17.452 -10.826 12.345 1.00 91.56 237 GLU A CA 1
ATOM 1840 C C . GLU A 1 237 ? -17.531 -9.367 12.810 1.00 91.56 237 GLU A C 1
ATOM 1842 O O . GLU A 1 237 ? -18.551 -8.705 12.616 1.00 91.56 237 GLU A O 1
ATOM 1847 N N . SER A 1 238 ? -16.428 -8.829 13.335 1.00 90.31 238 SER A N 1
ATOM 1848 C CA . SER A 1 238 ? -16.324 -7.451 13.824 1.00 90.31 238 SER A CA 1
ATOM 1849 C C . SER A 1 238 ? -16.575 -6.389 12.751 1.00 90.31 238 SER A C 1
ATOM 1851 O O . SER A 1 238 ? -17.042 -5.295 13.061 1.00 90.31 238 SER A O 1
ATOM 1853 N N . THR A 1 239 ? -16.334 -6.699 11.478 1.00 91.56 239 THR A N 1
ATOM 1854 C CA . THR A 1 239 ? -16.549 -5.783 10.343 1.00 91.56 239 THR A CA 1
ATOM 1855 C C . THR A 1 239 ? -18.018 -5.628 9.956 1.00 91.56 239 THR A C 1
ATOM 1857 O O . THR A 1 239 ? -18.352 -4.733 9.180 1.00 91.56 239 THR A O 1
ATOM 1860 N N . ARG A 1 240 ? -18.907 -6.468 10.505 1.00 91.31 240 ARG A N 1
ATOM 1861 C CA . ARG A 1 240 ? -20.364 -6.357 10.326 1.00 91.31 240 ARG A CA 1
ATOM 1862 C C . ARG A 1 240 ? -20.972 -5.234 11.164 1.00 91.31 240 ARG A C 1
ATOM 1864 O O . ARG A 1 240 ? -22.136 -4.895 10.965 1.00 91.31 240 ARG A O 1
ATOM 1871 N N . ALA A 1 241 ? -20.211 -4.683 12.107 1.00 87.19 241 ALA A N 1
ATOM 1872 C CA . ALA A 1 241 ? -20.650 -3.567 12.923 1.00 87.19 241 ALA A CA 1
ATOM 1873 C C . ALA A 1 241 ? -20.753 -2.254 12.110 1.00 87.19 241 ALA A C 1
ATOM 1875 O O . ALA A 1 241 ? -20.107 -2.112 11.063 1.00 87.19 241 ALA A O 1
ATOM 1876 N N . PRO A 1 242 ? -21.541 -1.268 12.586 1.00 85.75 242 PRO A N 1
ATOM 1877 C CA . PRO A 1 242 ? -21.638 0.043 11.949 1.00 85.75 242 PRO A CA 1
ATOM 1878 C C . PRO A 1 242 ? -20.268 0.708 11.749 1.00 85.75 242 PRO A C 1
ATOM 1880 O O . PRO A 1 242 ? -19.357 0.552 12.560 1.00 85.75 242 PRO A O 1
ATOM 1883 N N . GLY A 1 243 ? -20.116 1.449 10.649 1.00 87.81 243 GLY A N 1
ATOM 1884 C CA . GLY A 1 243 ? -18.874 2.155 10.310 1.00 87.81 243 GLY A CA 1
ATOM 1885 C C . GLY A 1 243 ? -17.787 1.293 9.652 1.00 87.81 243 GLY A C 1
ATOM 1886 O O . GLY A 1 243 ? -16.812 1.847 9.146 1.00 87.81 243 GLY A O 1
ATOM 1887 N N . GLY A 1 244 ? -17.961 -0.036 9.580 1.00 92.50 244 GLY A N 1
ATOM 1888 C CA . GLY A 1 244 ? -17.011 -0.961 8.948 1.00 92.50 244 GLY A CA 1
ATOM 1889 C C . GLY A 1 244 ? -16.672 -0.606 7.495 1.00 92.50 244 GLY A C 1
ATOM 1890 O O . GLY A 1 244 ? -15.513 -0.507 7.095 1.00 92.50 244 GLY A O 1
ATOM 1891 N N . LEU A 1 245 ? -17.711 -0.372 6.693 1.00 95.69 245 LEU A N 1
ATOM 1892 C CA . LEU A 1 245 ? -17.572 -0.059 5.269 1.00 95.69 245 LEU A CA 1
ATOM 1893 C C . LEU A 1 245 ? -16.958 1.323 5.018 1.00 95.69 245 LEU A C 1
ATOM 1895 O O . LEU A 1 245 ? -16.233 1.502 4.043 1.00 95.69 245 LEU A O 1
ATOM 1899 N N . GLU A 1 246 ? -17.213 2.295 5.896 1.00 94.75 246 GLU A N 1
ATOM 1900 C CA . GLU A 1 246 ? -16.661 3.644 5.760 1.00 94.75 246 GLU A CA 1
ATOM 1901 C C . GLU A 1 246 ? -15.138 3.631 5.889 1.00 94.75 246 GLU A C 1
ATOM 1903 O O . GLU A 1 246 ? -14.438 4.139 5.012 1.00 94.75 246 GLU A O 1
ATOM 1908 N N . TRP A 1 247 ? -14.607 2.961 6.915 1.00 94.69 247 TRP A N 1
ATOM 1909 C CA . TRP A 1 247 ? -13.159 2.873 7.079 1.00 94.69 247 TRP A CA 1
ATOM 1910 C C . TRP A 1 247 ? -12.502 1.963 6.038 1.00 94.69 247 TRP A C 1
ATOM 1912 O O . TRP A 1 247 ? -11.363 2.212 5.643 1.00 94.69 247 TRP A O 1
ATOM 1922 N N . LEU A 1 248 ? -13.203 0.945 5.526 1.00 97.06 248 LEU A N 1
ATOM 1923 C CA . LEU A 1 248 ? -12.715 0.155 4.392 1.00 97.06 248 LEU A CA 1
ATOM 1924 C C . LEU A 1 248 ? -12.567 1.021 3.128 1.00 97.06 248 LEU A C 1
ATOM 1926 O O . LEU A 1 248 ? -11.586 0.895 2.389 1.00 97.06 248 LEU A O 1
ATOM 1930 N N . LEU A 1 249 ? -13.512 1.932 2.884 1.00 97.12 249 LEU A N 1
ATOM 1931 C CA . LEU A 1 249 ? -13.436 2.903 1.791 1.00 97.12 249 LEU A CA 1
ATOM 1932 C C . LEU A 1 249 ? -12.318 3.938 2.011 1.00 97.12 249 LEU A C 1
ATOM 1934 O O . LEU A 1 249 ? -11.660 4.328 1.045 1.00 97.12 249 LEU A O 1
ATOM 1938 N N . GLU A 1 250 ? -12.050 4.351 3.253 1.00 95.81 250 GLU A N 1
ATOM 1939 C CA . GLU A 1 250 ? -10.877 5.174 3.607 1.00 95.81 250 GLU A CA 1
ATOM 1940 C C . GLU A 1 250 ? -9.561 4.420 3.342 1.00 95.81 250 GLU A C 1
ATOM 1942 O O . GLU A 1 250 ? -8.629 4.955 2.732 1.00 95.81 250 GLU A O 1
ATOM 1947 N N . LEU A 1 251 ? -9.495 3.147 3.744 1.00 96.50 251 LEU A N 1
ATOM 1948 C CA . LEU A 1 251 ? -8.338 2.273 3.545 1.00 96.50 251 LEU A CA 1
ATOM 1949 C C . LEU A 1 251 ? -8.012 2.059 2.061 1.00 96.50 251 LEU A C 1
ATOM 1951 O O . LEU A 1 251 ? -6.851 1.913 1.675 1.00 96.50 251 LEU A O 1
ATOM 1955 N N . THR A 1 252 ? -9.039 2.024 1.222 1.00 96.25 252 THR A N 1
ATOM 1956 C CA . THR A 1 252 ? -8.920 1.777 -0.218 1.00 96.25 252 THR A CA 1
ATOM 1957 C C . THR A 1 252 ? -8.880 3.069 -1.038 1.00 96.25 252 THR A C 1
ATOM 1959 O O . THR A 1 252 ? -8.952 2.991 -2.259 1.00 96.25 252 THR A O 1
ATOM 1962 N N . ASP A 1 253 ? -8.758 4.250 -0.414 1.00 94.25 253 ASP A N 1
ATOM 1963 C CA . ASP A 1 253 ? -8.803 5.564 -1.091 1.00 94.25 253 ASP A CA 1
ATOM 1964 C C . ASP A 1 253 ? -10.059 5.773 -1.967 1.00 94.25 253 ASP A C 1
ATOM 1966 O O . ASP A 1 253 ? -10.073 6.581 -2.893 1.00 94.25 253 ASP A O 1
ATOM 1970 N N . SER A 1 254 ? -11.142 5.048 -1.684 1.00 97.00 254 SER A N 1
ATOM 1971 C CA . SER A 1 254 ? -12.349 5.027 -2.517 1.00 97.00 254 SER A CA 1
ATOM 1972 C C . SER A 1 254 ? -13.526 5.782 -1.891 1.00 97.00 254 SER A C 1
ATOM 1974 O O . SER A 1 254 ? -14.585 5.879 -2.507 1.00 97.00 254 SER A O 1
ATOM 1976 N N . ILE A 1 255 ? -13.352 6.378 -0.704 1.00 96.12 255 ILE A N 1
ATOM 1977 C CA . ILE A 1 255 ? -14.422 7.098 0.009 1.00 96.12 255 ILE A CA 1
ATOM 1978 C C . ILE A 1 255 ? -14.956 8.316 -0.761 1.00 96.12 255 ILE A C 1
ATOM 1980 O O . ILE A 1 255 ? -16.168 8.520 -0.818 1.00 96.12 255 ILE A O 1
ATOM 1984 N N . ILE A 1 256 ? -14.084 9.104 -1.402 1.00 95.31 256 ILE A N 1
ATOM 1985 C CA . ILE A 1 256 ? -14.495 10.279 -2.192 1.00 95.31 256 ILE A CA 1
ATOM 1986 C C . ILE A 1 256 ? -15.294 9.831 -3.421 1.00 95.31 256 ILE A C 1
ATOM 1988 O O . ILE A 1 256 ? -16.372 10.361 -3.691 1.00 95.31 256 ILE A O 1
ATOM 1992 N N . THR A 1 257 ? -14.794 8.816 -4.129 1.00 96.88 257 THR A N 1
ATOM 1993 C CA . THR A 1 257 ? -15.450 8.237 -5.307 1.00 96.88 257 THR A CA 1
ATOM 1994 C C . THR A 1 257 ? -16.815 7.650 -4.948 1.00 96.88 257 THR A C 1
ATOM 1996 O O . THR A 1 257 ? -17.795 7.910 -5.645 1.00 96.88 257 THR A O 1
ATOM 1999 N N . TYR A 1 258 ? -16.908 6.932 -3.824 1.00 97.75 258 TYR A N 1
ATOM 2000 C CA . TYR A 1 258 ? -18.163 6.380 -3.320 1.00 97.75 258 TYR A CA 1
ATOM 2001 C C . TYR A 1 258 ? -19.182 7.483 -3.029 1.00 97.75 258 TYR A C 1
ATOM 2003 O O . TYR A 1 258 ? -20.291 7.463 -3.565 1.00 97.75 258 TYR A O 1
ATOM 2011 N N . ARG A 1 259 ? -18.794 8.476 -2.214 1.00 96.06 259 ARG A N 1
ATOM 2012 C CA . ARG A 1 259 ? -19.680 9.581 -1.821 1.00 96.06 259 ARG A CA 1
ATOM 2013 C C . ARG A 1 259 ? -20.171 10.352 -3.043 1.00 96.06 259 ARG A C 1
ATOM 2015 O O . ARG A 1 259 ? -21.354 10.651 -3.116 1.00 96.06 259 ARG A O 1
ATOM 2022 N N . SER A 1 260 ? -19.308 10.583 -4.033 1.00 95.94 260 SER A N 1
ATOM 2023 C CA . SER A 1 260 ? -19.702 11.237 -5.285 1.00 95.94 260 SER A CA 1
ATOM 2024 C C . SER A 1 260 ? -20.683 10.417 -6.132 1.00 95.94 260 SER A C 1
ATOM 2026 O O . SER A 1 260 ? -21.446 11.020 -6.885 1.00 95.94 260 SER A O 1
ATOM 2028 N N . ARG A 1 261 ? -20.640 9.078 -6.079 1.00 96.00 261 ARG A N 1
ATOM 2029 C CA . ARG A 1 261 ? -21.488 8.204 -6.911 1.00 96.00 261 ARG A CA 1
ATOM 2030 C C . ARG A 1 261 ? -22.842 7.923 -6.262 1.00 96.00 261 ARG A C 1
ATOM 2032 O O . ARG 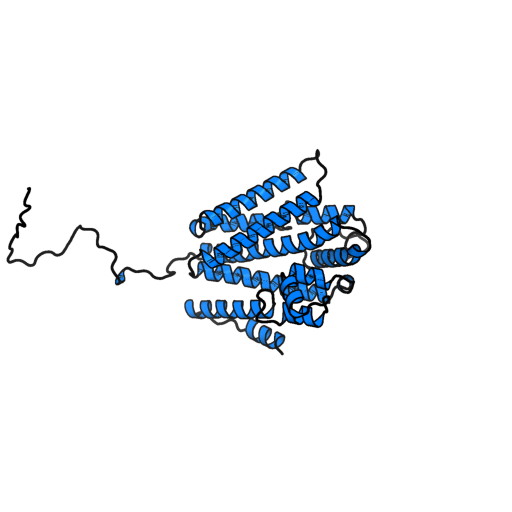A 1 261 ? -23.848 7.909 -6.964 1.00 96.00 261 ARG A O 1
ATOM 2039 N N . TYR A 1 262 ? -22.861 7.712 -4.948 1.00 94.75 262 TYR A N 1
ATOM 2040 C CA . TYR A 1 262 ? -24.043 7.207 -4.248 1.00 94.75 262 TYR A CA 1
ATOM 2041 C C . TYR A 1 262 ? -24.703 8.235 -3.321 1.00 94.75 262 TYR A C 1
ATOM 2043 O O . TYR A 1 262 ? -25.903 8.136 -3.100 1.00 94.75 262 TYR A O 1
ATOM 2051 N N . MET A 1 263 ? -23.974 9.244 -2.816 1.00 92.19 263 MET A N 1
ATOM 2052 C CA . MET A 1 263 ? -24.491 10.302 -1.917 1.00 92.19 263 MET A CA 1
ATOM 2053 C C . MET A 1 263 ? -25.236 9.790 -0.661 1.00 92.19 263 MET A C 1
ATOM 2055 O O . MET A 1 263 ? -25.950 10.544 -0.003 1.00 92.19 263 MET A O 1
ATOM 2059 N N . THR A 1 264 ? -25.062 8.516 -0.313 1.00 91.94 264 THR A N 1
ATOM 2060 C CA . THR A 1 264 ? -25.700 7.822 0.812 1.00 91.94 264 THR A CA 1
ATOM 2061 C C . THR A 1 264 ? -24.649 7.181 1.719 1.00 91.94 264 THR A C 1
ATOM 2063 O O . THR A 1 264 ? -23.448 7.212 1.428 1.00 91.94 264 THR A O 1
ATOM 2066 N N . GLN A 1 265 ? -25.090 6.609 2.845 1.00 92.94 265 GLN A N 1
ATOM 2067 C CA . GLN A 1 265 ? -24.211 5.812 3.697 1.00 92.94 265 GLN A CA 1
ATOM 2068 C C . GLN A 1 265 ? -23.647 4.597 2.931 1.00 92.94 265 GLN A C 1
ATOM 2070 O O . GLN A 1 265 ? -24.312 4.075 2.031 1.00 92.94 265 GLN A O 1
ATOM 2075 N N . PRO A 1 266 ? -22.422 4.143 3.259 1.00 96.06 266 PRO A N 1
ATOM 2076 C CA . PRO A 1 266 ? -21.837 2.965 2.637 1.00 96.06 266 PRO A CA 1
ATOM 2077 C C . PRO A 1 266 ? -22.685 1.699 2.805 1.00 96.06 266 PRO A C 1
ATOM 2079 O O . PRO A 1 266 ? -22.967 1.272 3.922 1.00 96.06 266 PRO A O 1
ATOM 2082 N N . GLU A 1 267 ? -23.026 1.069 1.684 1.00 96.00 267 GLU A N 1
ATOM 2083 C CA . GLU A 1 267 ? -23.680 -0.236 1.612 1.00 96.00 267 GLU A CA 1
ATOM 2084 C C . GLU A 1 267 ? -22.723 -1.269 1.009 1.00 96.00 267 GLU A C 1
ATOM 2086 O O . GLU A 1 267 ? -21.848 -0.940 0.201 1.00 96.00 267 GLU A O 1
ATOM 2091 N N . LEU A 1 268 ? -22.876 -2.538 1.400 1.00 95.75 268 LEU A N 1
ATOM 2092 C CA . LEU A 1 268 ? -21.918 -3.591 1.055 1.00 95.75 268 LEU A CA 1
ATOM 2093 C C . LEU A 1 268 ? -21.789 -3.794 -0.459 1.00 95.75 268 LEU A C 1
ATOM 2095 O O . LEU A 1 268 ? -20.675 -3.827 -0.974 1.00 95.75 268 LEU A O 1
ATOM 2099 N N . LEU A 1 269 ? -22.914 -3.919 -1.168 1.00 95.94 269 LEU A N 1
ATOM 2100 C CA . LEU A 1 269 ? -22.907 -4.211 -2.602 1.00 95.94 269 LEU A CA 1
ATOM 2101 C C . LEU A 1 269 ? -22.248 -3.073 -3.414 1.00 95.94 269 LEU A C 1
ATOM 2103 O O . LEU A 1 269 ? -21.283 -3.368 -4.119 1.00 95.94 269 LEU A O 1
ATOM 2107 N N . PRO A 1 270 ? -22.645 -1.791 -3.267 1.00 97.00 270 PRO A N 1
ATOM 2108 C CA . PRO A 1 270 ? -21.959 -0.672 -3.920 1.00 97.00 270 PRO A CA 1
ATOM 2109 C C . PRO A 1 270 ? -20.480 -0.524 -3.529 1.00 97.00 270 PRO A C 1
ATOM 2111 O O . PRO A 1 270 ? -19.661 -0.093 -4.341 1.00 97.00 270 PRO A O 1
ATOM 2114 N N . THR A 1 271 ? -20.121 -0.883 -2.290 1.00 97.56 271 THR A N 1
ATOM 2115 C CA . THR A 1 271 ? -18.726 -0.849 -1.823 1.00 97.56 271 THR A CA 1
ATOM 2116 C C . THR A 1 271 ? -17.886 -1.900 -2.543 1.00 97.56 271 THR A C 1
ATOM 2118 O O . THR A 1 271 ? -16.817 -1.574 -3.054 1.00 97.56 271 THR A O 1
ATOM 2121 N N . LEU A 1 272 ? -18.371 -3.144 -2.625 1.00 97.06 272 LEU A N 1
ATOM 2122 C CA . LEU A 1 272 ? -17.677 -4.230 -3.322 1.00 97.06 272 LEU A CA 1
ATOM 2123 C C . LEU A 1 272 ? -17.613 -3.994 -4.829 1.00 97.06 272 LEU A C 1
ATOM 2125 O O . LEU A 1 272 ? -16.553 -4.207 -5.411 1.00 97.06 272 LEU A O 1
ATOM 2129 N N . ASP A 1 273 ? -18.692 -3.502 -5.442 1.00 96.81 273 ASP A N 1
ATOM 2130 C CA . ASP A 1 273 ? -18.681 -3.049 -6.837 1.00 96.81 273 ASP A CA 1
ATOM 2131 C C . ASP A 1 273 ? -17.512 -2.084 -7.076 1.00 96.81 273 ASP A C 1
ATOM 2133 O O . ASP A 1 273 ? -16.639 -2.351 -7.898 1.00 96.81 273 ASP A O 1
ATOM 2137 N N . LEU A 1 274 ? -17.393 -1.048 -6.244 1.00 97.56 274 LEU A N 1
ATOM 2138 C CA . LEU A 1 274 ? -16.368 -0.020 -6.395 1.00 97.56 274 LEU A CA 1
ATOM 2139 C C . LEU A 1 274 ? -14.926 -0.507 -6.148 1.00 97.56 274 LEU A C 1
ATOM 2141 O O . LEU A 1 274 ? -14.013 -0.085 -6.861 1.00 97.56 274 LEU A O 1
ATOM 2145 N N . ILE A 1 275 ? -14.675 -1.329 -5.121 1.00 97.62 275 ILE A N 1
ATOM 2146 C CA . ILE A 1 275 ? -13.301 -1.703 -4.708 1.00 97.62 275 ILE A CA 1
ATOM 2147 C C . ILE A 1 275 ? -12.843 -3.066 -5.248 1.00 97.62 275 ILE A C 1
ATOM 2149 O O . ILE A 1 275 ? -11.664 -3.410 -5.144 1.00 97.62 275 ILE A O 1
ATOM 2153 N N . VAL A 1 276 ? -13.741 -3.863 -5.826 1.00 97.31 276 VAL A N 1
ATOM 2154 C CA . VAL A 1 276 ? -13.410 -5.179 -6.394 1.00 97.31 276 VAL A CA 1
ATOM 2155 C C . VAL A 1 276 ? -13.608 -5.188 -7.900 1.00 97.31 276 VAL A C 1
ATOM 2157 O O . VAL A 1 276 ? -12.671 -5.559 -8.610 1.00 97.31 276 VAL A O 1
ATOM 2160 N N . PHE A 1 277 ? -14.780 -4.768 -8.377 1.00 96.38 277 PHE A N 1
ATOM 2161 C CA . PHE A 1 277 ? -15.231 -5.040 -9.744 1.00 96.38 277 PHE A CA 1
ATOM 2162 C C . PHE A 1 277 ? -15.066 -3.857 -10.711 1.00 96.38 277 PHE A C 1
ATOM 2164 O O . PHE A 1 277 ? -14.831 -4.090 -11.894 1.00 96.38 277 PHE A O 1
ATOM 2171 N N . ASP A 1 278 ? -15.118 -2.611 -10.228 1.00 95.75 278 ASP A N 1
ATOM 2172 C CA . ASP A 1 278 ? -15.024 -1.392 -11.043 1.00 95.75 278 ASP A CA 1
ATOM 2173 C C . ASP A 1 278 ? -13.644 -1.272 -11.708 1.00 95.75 278 ASP A C 1
ATOM 2175 O O . ASP A 1 278 ? -12.653 -0.885 -11.083 1.00 95.75 278 ASP A O 1
ATOM 2179 N N . ASP A 1 279 ? -13.563 -1.589 -12.997 1.00 94.81 279 ASP A N 1
ATOM 2180 C CA . ASP A 1 279 ? -12.333 -1.526 -13.787 1.00 94.81 279 ASP A CA 1
ATOM 2181 C C . ASP A 1 279 ? -11.929 -0.106 -14.216 1.00 94.81 279 ASP A C 1
ATOM 2183 O O . ASP A 1 279 ? -10.887 0.070 -14.850 1.00 94.81 279 ASP A O 1
ATOM 2187 N N . GLY A 1 280 ? -12.701 0.914 -13.837 1.00 94.50 280 GLY A N 1
ATOM 2188 C CA . GLY A 1 280 ? -12.345 2.326 -13.937 1.00 94.50 280 GLY A CA 1
ATOM 2189 C C . GLY A 1 280 ? -11.698 2.876 -12.662 1.00 94.50 280 GLY A C 1
ATOM 2190 O O . GLY A 1 280 ? -11.003 3.895 -12.720 1.00 94.50 280 GLY A O 1
ATOM 2191 N N . ASN A 1 281 ? -11.878 2.215 -11.514 1.00 95.69 281 ASN A N 1
ATOM 2192 C CA . ASN A 1 281 ? -11.308 2.653 -10.242 1.00 95.69 281 ASN A CA 1
ATOM 2193 C C . ASN A 1 281 ? -9.852 2.164 -10.080 1.00 95.69 281 ASN A C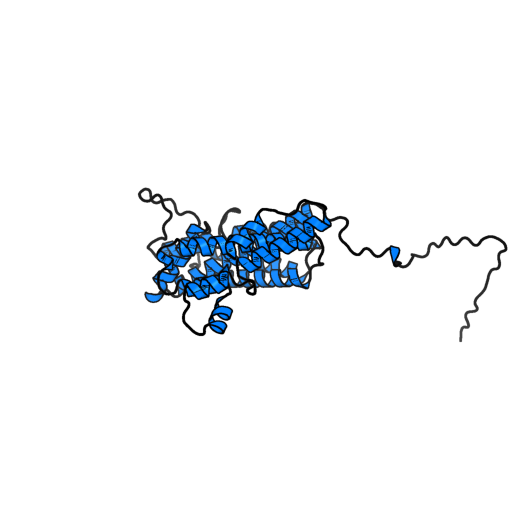 1
ATOM 2195 O O . ASN A 1 281 ? -9.623 0.964 -9.930 1.00 95.69 281 ASN A O 1
ATOM 2199 N N . PRO A 1 282 ? -8.841 3.054 -9.987 1.00 94.56 282 PRO A N 1
ATOM 2200 C CA . PRO A 1 282 ? -7.450 2.647 -9.795 1.00 94.56 282 PRO A CA 1
ATOM 2201 C C . PRO A 1 282 ? -7.178 1.936 -8.464 1.00 94.56 282 PRO A C 1
ATOM 2203 O O . PRO A 1 282 ? -6.079 1.411 -8.269 1.00 94.56 282 PRO A O 1
ATOM 2206 N N . HIS A 1 283 ? -8.142 1.910 -7.550 1.00 95.00 283 HIS A N 1
ATOM 2207 C CA . HIS A 1 283 ? -8.055 1.215 -6.273 1.00 95.00 283 HIS A CA 1
ATOM 2208 C C . HIS A 1 283 ? -8.844 -0.098 -6.235 1.00 95.00 283 HIS A C 1
ATOM 2210 O O . HIS A 1 283 ? -8.910 -0.713 -5.172 1.00 95.00 283 HIS A O 1
ATOM 2216 N N . SER A 1 284 ? -9.387 -0.559 -7.369 1.00 97.50 284 SER A N 1
ATOM 2217 C CA . SER A 1 284 ? -10.088 -1.840 -7.436 1.00 97.50 284 SER A CA 1
ATOM 2218 C C . SER A 1 284 ? -9.173 -3.030 -7.730 1.00 97.50 284 SER A C 1
ATOM 2220 O O . SER A 1 284 ? -8.121 -2.905 -8.369 1.00 97.50 284 SER A O 1
ATOM 2222 N N . VAL A 1 285 ? -9.591 -4.221 -7.294 1.00 97.25 285 VAL A N 1
ATOM 2223 C CA . VAL A 1 285 ? -8.907 -5.489 -7.610 1.00 97.25 285 VAL A CA 1
ATOM 2224 C C . VAL A 1 285 ? -8.872 -5.733 -9.125 1.00 97.25 285 VAL A C 1
ATOM 2226 O O . VAL A 1 285 ? -7.802 -6.037 -9.663 1.00 97.25 285 VAL A O 1
ATOM 2229 N N . ALA A 1 286 ? -10.001 -5.552 -9.819 1.00 96.25 286 ALA A N 1
ATOM 2230 C CA . ALA A 1 286 ? -10.109 -5.738 -11.265 1.00 96.25 286 ALA A CA 1
ATOM 2231 C C . ALA A 1 286 ? -9.150 -4.822 -12.042 1.00 96.25 286 ALA A C 1
ATOM 2233 O O . ALA A 1 286 ? -8.378 -5.309 -12.874 1.00 96.25 286 ALA A O 1
ATOM 2234 N N . PHE A 1 287 ? -9.111 -3.523 -11.719 1.00 96.31 287 PHE A N 1
ATOM 2235 C CA . PHE A 1 287 ? -8.199 -2.573 -12.362 1.00 96.31 287 PHE A CA 1
ATOM 2236 C C . PHE A 1 287 ? -6.734 -2.977 -12.164 1.00 96.31 287 PHE A C 1
ATOM 2238 O O . PHE A 1 287 ? -5.950 -2.991 -13.117 1.00 96.31 287 PHE A O 1
ATOM 2245 N N . GLN A 1 288 ? -6.339 -3.329 -10.933 1.00 96.06 288 GLN A N 1
ATOM 2246 C CA . GLN A 1 288 ? -4.956 -3.726 -10.646 1.00 96.06 288 GLN A CA 1
ATOM 2247 C C . GLN A 1 288 ? -4.539 -4.964 -11.445 1.00 96.06 288 GLN A C 1
ATOM 2249 O O . GLN A 1 288 ? -3.433 -4.990 -11.996 1.00 96.06 288 GLN A O 1
ATOM 2254 N N . LEU A 1 289 ? -5.427 -5.953 -11.552 1.00 95.44 289 LEU A N 1
ATOM 2255 C CA . LEU A 1 289 ? -5.182 -7.186 -12.291 1.00 95.44 289 LEU A CA 1
ATOM 2256 C C . LEU A 1 289 ? -5.064 -6.939 -13.803 1.00 95.44 289 LEU A C 1
ATOM 2258 O O . LEU A 1 289 ? -4.097 -7.391 -14.420 1.00 95.44 289 LEU A O 1
ATOM 2262 N N . GLN A 1 290 ? -5.975 -6.156 -14.388 1.00 94.94 290 GLN A N 1
ATOM 2263 C CA . GLN A 1 290 ? -5.920 -5.782 -15.807 1.00 94.94 290 GLN A CA 1
ATOM 2264 C C . GLN A 1 290 ? -4.626 -5.031 -16.150 1.00 94.94 290 GLN A C 1
ATOM 2266 O O . GLN A 1 290 ? -3.951 -5.337 -17.135 1.00 94.94 290 GLN A O 1
ATOM 2271 N N . ILE A 1 291 ? -4.240 -4.053 -15.327 1.00 94.69 291 ILE A N 1
ATOM 2272 C CA . ILE A 1 291 ? -3.010 -3.281 -15.534 1.00 94.69 291 ILE A CA 1
ATOM 2273 C C . ILE A 1 291 ? -1.776 -4.177 -15.443 1.00 94.69 291 ILE A C 1
ATOM 2275 O O . ILE A 1 291 ? -0.872 -4.056 -16.273 1.00 94.69 291 ILE A O 1
ATOM 2279 N N . LEU A 1 292 ? -1.732 -5.066 -14.449 1.00 95.06 292 LEU A N 1
ATOM 2280 C CA . LEU A 1 292 ? -0.626 -5.998 -14.260 1.00 95.06 292 LEU A CA 1
ATOM 2281 C C . LEU A 1 292 ? -0.465 -6.922 -15.475 1.00 95.06 292 LEU A C 1
ATOM 2283 O O . LEU A 1 292 ? 0.645 -7.032 -15.995 1.00 95.06 292 LEU A O 1
ATOM 2287 N N . LEU A 1 293 ? -1.564 -7.495 -15.977 1.00 94.25 293 LEU A N 1
ATOM 2288 C CA . LEU A 1 293 ? -1.575 -8.304 -17.200 1.00 94.25 293 LEU A CA 1
ATOM 2289 C C . LEU A 1 293 ? -0.980 -7.540 -18.390 1.00 94.25 293 LEU A C 1
ATOM 2291 O O . LEU A 1 293 ? -0.092 -8.057 -19.066 1.00 94.25 293 LEU A O 1
ATOM 2295 N N . ARG A 1 294 ? -1.368 -6.270 -18.595 1.00 93.62 294 ARG A N 1
ATOM 2296 C CA . ARG A 1 294 ? -0.814 -5.441 -19.684 1.00 93.62 294 ARG A CA 1
ATOM 2297 C C . ARG A 1 294 ? 0.705 -5.276 -19.594 1.00 93.62 294 ARG A C 1
ATOM 2299 O O . ARG A 1 294 ? 1.385 -5.344 -20.621 1.00 93.62 294 ARG A O 1
ATOM 2306 N N . TYR A 1 295 ? 1.246 -5.056 -18.393 1.00 93.12 295 TYR A N 1
ATOM 2307 C CA . TYR A 1 295 ? 2.693 -4.914 -18.201 1.00 93.12 295 TYR A CA 1
ATOM 2308 C C . TYR A 1 295 ? 3.443 -6.236 -18.370 1.00 93.12 295 TYR A C 1
ATOM 2310 O O . TYR A 1 295 ? 4.505 -6.246 -18.996 1.00 93.12 295 TYR A O 1
ATOM 2318 N N . LEU A 1 296 ? 2.892 -7.341 -17.865 1.00 92.38 296 LEU A N 1
ATOM 2319 C CA . LEU A 1 296 ? 3.477 -8.672 -18.038 1.00 92.38 296 LEU A CA 1
ATOM 2320 C C . LEU A 1 296 ? 3.491 -9.086 -19.516 1.00 92.38 296 LEU A C 1
ATOM 2322 O O . LEU A 1 296 ? 4.524 -9.529 -20.011 1.00 92.38 296 LEU A O 1
ATOM 2326 N N . ASP A 1 297 ? 2.410 -8.835 -20.258 1.00 91.62 297 ASP A N 1
ATOM 2327 C CA . ASP A 1 297 ? 2.339 -9.094 -21.701 1.00 91.62 297 ASP A CA 1
ATOM 2328 C C . ASP A 1 297 ? 3.310 -8.230 -22.511 1.00 91.62 297 ASP A C 1
ATOM 2330 O O . ASP A 1 297 ? 3.858 -8.660 -23.533 1.00 91.62 297 ASP A O 1
ATOM 2334 N N . GLN A 1 298 ? 3.520 -6.976 -22.103 1.00 89.62 298 GLN A N 1
ATOM 2335 C CA . GLN A 1 298 ? 4.530 -6.124 -22.724 1.00 89.62 298 GLN A CA 1
ATOM 2336 C C . GLN A 1 298 ? 5.938 -6.676 -22.479 1.00 89.62 298 GLN A C 1
ATOM 2338 O O . GLN A 1 298 ? 6.728 -6.751 -23.418 1.00 89.62 298 GLN A O 1
ATOM 2343 N N . LEU A 1 299 ? 6.237 -7.086 -21.248 1.00 87.94 299 LEU A N 1
ATOM 2344 C CA . LEU A 1 299 ? 7.538 -7.630 -20.868 1.00 87.94 299 LEU A CA 1
ATOM 2345 C C . LEU A 1 299 ? 7.820 -8.968 -21.566 1.00 87.94 299 LEU A C 1
ATOM 2347 O O . LEU A 1 299 ? 8.903 -9.142 -22.120 1.00 87.94 299 LEU A O 1
ATOM 2351 N N . ALA A 1 300 ? 6.833 -9.866 -21.638 1.00 89.12 300 ALA A N 1
ATOM 2352 C CA . ALA A 1 300 ? 6.936 -11.130 -22.367 1.00 89.12 300 ALA A CA 1
ATOM 2353 C C . ALA A 1 300 ? 7.253 -10.906 -23.856 1.00 89.12 300 ALA A C 1
ATOM 2355 O O . ALA A 1 300 ? 8.143 -11.554 -24.403 1.00 89.12 300 ALA A O 1
ATOM 2356 N N . ARG A 1 301 ? 6.591 -9.930 -24.500 1.00 87.56 301 ARG A N 1
ATOM 2357 C CA . ARG A 1 301 ? 6.873 -9.553 -25.898 1.00 87.56 301 ARG A CA 1
ATOM 2358 C C . ARG A 1 301 ? 8.274 -8.982 -26.098 1.00 87.56 301 ARG A C 1
ATOM 2360 O O . ARG A 1 301 ? 8.886 -9.269 -27.119 1.00 87.56 301 ARG A O 1
ATOM 2367 N N . LEU A 1 302 ? 8.761 -8.168 -25.161 1.00 84.00 302 LEU A N 1
ATOM 2368 C CA . LEU A 1 302 ? 10.080 -7.535 -25.259 1.00 84.00 302 LEU A CA 1
ATOM 2369 C C . LEU A 1 302 ? 11.225 -8.525 -25.019 1.00 84.00 302 LEU A C 1
ATOM 2371 O O . LEU A 1 302 ? 12.237 -8.454 -25.709 1.00 84.00 302 LEU A O 1
ATOM 2375 N N . LEU A 1 303 ? 11.066 -9.443 -24.061 1.00 82.44 303 LEU A N 1
ATOM 2376 C CA . LEU A 1 303 ? 12.113 -10.392 -23.664 1.00 82.44 303 LEU A CA 1
ATOM 2377 C C . LEU A 1 303 ? 12.018 -11.754 -24.373 1.00 82.44 303 LEU A C 1
ATOM 2379 O O . LEU A 1 303 ? 12.901 -12.588 -24.196 1.00 82.44 303 LEU A O 1
ATOM 2383 N N . GLY A 1 304 ? 10.959 -12.003 -25.152 1.00 83.81 304 GLY A N 1
ATOM 2384 C CA . GLY A 1 304 ? 10.731 -13.288 -25.826 1.00 83.81 304 GLY A CA 1
ATOM 2385 C C . GLY A 1 304 ? 10.323 -14.428 -24.882 1.00 83.81 304 GLY A C 1
ATOM 2386 O O . GLY A 1 304 ? 10.555 -15.593 -25.195 1.00 83.81 304 GLY A O 1
ATOM 2387 N N . GLY A 1 305 ? 9.748 -14.101 -23.720 1.00 81.38 305 GLY A N 1
ATOM 2388 C CA . GLY A 1 305 ? 9.320 -15.069 -22.705 1.00 81.38 305 GLY A CA 1
ATOM 2389 C C . GLY A 1 305 ? 7.872 -15.551 -22.880 1.00 81.38 305 GLY A C 1
ATOM 2390 O O . GLY A 1 305 ? 7.099 -14.941 -23.627 1.00 81.38 305 GLY A O 1
ATOM 2391 N N . PRO A 1 306 ? 7.469 -16.631 -22.182 1.00 85.06 306 PRO A N 1
ATOM 2392 C CA . PRO A 1 306 ? 6.081 -17.077 -22.178 1.00 85.06 306 PRO A CA 1
ATOM 2393 C C . PRO A 1 306 ? 5.178 -16.026 -21.519 1.00 85.06 306 PRO A C 1
ATOM 2395 O O . PRO A 1 306 ? 5.583 -15.336 -20.582 1.00 85.06 306 PRO A O 1
ATOM 2398 N N . ARG A 1 307 ? 3.936 -15.916 -22.001 1.00 85.56 307 ARG A N 1
ATOM 2399 C CA . ARG A 1 307 ? 2.903 -15.126 -21.317 1.00 85.56 307 ARG A CA 1
ATOM 2400 C C . ARG A 1 307 ? 2.455 -15.845 -20.052 1.00 85.56 307 ARG A C 1
ATOM 2402 O O . ARG A 1 307 ? 2.437 -17.076 -20.017 1.00 85.56 307 ARG A O 1
ATOM 2409 N N . ASP A 1 308 ? 2.056 -15.075 -19.046 1.00 81.69 308 ASP A N 1
ATOM 2410 C CA . ASP A 1 308 ? 1.385 -15.645 -17.884 1.00 81.69 308 ASP A CA 1
ATOM 2411 C C . ASP A 1 308 ? 0.020 -16.219 -18.297 1.00 81.69 308 ASP A C 1
ATOM 2413 O O . ASP A 1 308 ? -0.743 -15.582 -19.022 1.00 81.69 308 ASP A O 1
ATOM 2417 N N . GLN A 1 309 ? -0.269 -17.439 -17.846 1.00 86.50 309 GLN A N 1
ATOM 2418 C CA . GLN A 1 309 ? -1.525 -18.142 -18.131 1.00 86.50 309 GLN A CA 1
ATOM 2419 C C . GLN A 1 309 ? -2.430 -18.245 -16.896 1.00 86.50 309 GLN A C 1
ATOM 2421 O O . GLN A 1 309 ? -3.507 -18.828 -16.971 1.00 86.50 309 GLN A O 1
ATOM 2426 N N . THR A 1 310 ? -1.998 -17.715 -15.747 1.00 86.81 310 THR A N 1
ATOM 2427 C CA . THR A 1 310 ? -2.659 -17.943 -14.454 1.00 86.81 310 THR A CA 1
ATOM 2428 C C . THR A 1 310 ? -3.572 -16.790 -14.043 1.00 86.81 310 THR A C 1
ATOM 2430 O O . THR A 1 310 ? -4.626 -17.014 -13.444 1.00 86.81 310 THR A O 1
ATOM 2433 N N . LEU A 1 311 ? -3.207 -15.558 -14.397 1.00 87.00 311 LEU A N 1
ATOM 2434 C CA . LEU A 1 311 ? -3.910 -14.340 -14.011 1.00 87.00 311 LEU A CA 1
ATOM 2435 C C . LEU A 1 311 ? -5.129 -14.055 -14.891 1.00 87.00 311 LEU A C 1
ATOM 2437 O O . LEU A 1 311 ? -6.111 -13.514 -14.388 1.00 87.00 311 LEU A O 1
ATOM 2441 N N . LEU A 1 312 ? -5.107 -14.442 -16.171 1.00 88.06 312 LEU A N 1
ATOM 2442 C CA . LEU A 1 312 ? -6.247 -14.230 -17.069 1.00 88.06 312 LEU A CA 1
ATOM 2443 C C . LEU A 1 312 ? -7.491 -15.032 -16.627 1.00 88.06 312 LEU A C 1
ATOM 2445 O O . LEU A 1 312 ? -8.529 -14.407 -16.421 1.00 88.06 312 LEU A O 1
ATOM 2449 N N . PRO A 1 313 ? -7.402 -16.344 -16.321 1.00 91.75 313 PRO A N 1
ATOM 2450 C CA . PRO A 1 313 ? -8.538 -17.078 -15.754 1.00 91.75 313 PRO A CA 1
ATOM 2451 C C . PRO A 1 313 ? -8.991 -16.549 -14.385 1.00 91.75 313 PRO A C 1
ATOM 2453 O O . PRO A 1 313 ? -10.146 -16.706 -13.992 1.00 91.75 313 PRO A O 1
ATOM 2456 N N . ALA A 1 314 ? -8.087 -15.950 -13.602 1.00 89.06 314 ALA A N 1
ATOM 2457 C CA . ALA A 1 314 ? -8.460 -15.313 -12.341 1.00 89.06 314 ALA A CA 1
ATOM 2458 C C . ALA A 1 314 ? -9.281 -14.034 -12.570 1.00 89.06 314 ALA A C 1
ATOM 2460 O O . ALA A 1 314 ? -10.237 -13.807 -11.834 1.00 89.06 314 ALA A O 1
ATOM 2461 N N . LEU A 1 315 ? -8.940 -13.242 -13.593 1.00 89.12 315 LEU A N 1
ATOM 2462 C CA . LEU A 1 315 ? -9.706 -12.064 -13.994 1.00 89.12 315 LEU A CA 1
ATOM 2463 C C . LEU A 1 315 ? -11.086 -12.455 -14.532 1.00 89.12 315 LEU A C 1
ATOM 2465 O O . LEU A 1 315 ? -12.078 -11.881 -14.101 1.00 89.12 315 LEU A O 1
ATOM 2469 N N . GLU A 1 316 ? -11.157 -13.465 -15.399 1.00 90.12 316 GLU A N 1
ATOM 2470 C CA . GLU A 1 316 ? -12.427 -13.961 -15.946 1.00 90.12 316 GLU A CA 1
ATOM 2471 C C . GLU A 1 316 ? -13.372 -14.437 -14.836 1.00 90.12 316 GLU A C 1
ATOM 2473 O O . GLU A 1 316 ? -14.542 -14.074 -14.829 1.00 90.12 316 GLU A O 1
ATOM 2478 N N . ARG A 1 317 ? -12.860 -15.171 -13.836 1.00 90.06 317 ARG A N 1
ATOM 2479 C CA . ARG A 1 317 ? -13.654 -15.579 -12.662 1.00 90.06 317 ARG A CA 1
ATOM 2480 C C . ARG A 1 317 ? -14.105 -14.419 -11.780 1.00 90.06 317 ARG A C 1
ATOM 2482 O O . ARG A 1 317 ? -15.069 -14.583 -11.046 1.00 90.06 317 ARG A O 1
ATOM 2489 N N . LEU A 1 318 ? -13.382 -13.301 -11.783 1.00 88.00 318 LEU A N 1
ATOM 2490 C CA . LEU A 1 318 ? -13.782 -12.102 -11.049 1.00 88.00 318 LEU A CA 1
ATOM 2491 C C . LEU A 1 318 ? -14.885 -11.336 -11.794 1.00 88.00 318 LEU A C 1
ATOM 2493 O O . LEU A 1 318 ? -15.650 -10.624 -11.162 1.00 88.00 318 LEU A O 1
ATOM 2497 N N . GLN A 1 319 ? -14.941 -11.448 -13.122 1.00 83.00 319 GLN A N 1
ATOM 2498 C CA . GLN A 1 319 ? -15.902 -10.740 -13.976 1.00 83.00 319 GLN A CA 1
ATOM 2499 C C . GLN A 1 319 ? -17.182 -11.541 -14.265 1.00 83.00 319 GLN A C 1
ATOM 2501 O O . GLN A 1 319 ? -18.142 -10.961 -14.771 1.00 83.00 319 GLN A O 1
ATOM 2506 N N . ALA A 1 320 ? -17.170 -12.849 -13.997 1.00 83.25 320 ALA A N 1
ATOM 2507 C CA . ALA A 1 320 ? -18.301 -13.763 -14.166 1.00 83.25 320 ALA A CA 1
ATOM 2508 C C . ALA A 1 320 ? -19.294 -13.675 -13.001 1.00 83.25 320 ALA A C 1
ATOM 2510 O O . ALA A 1 320 ? -20.511 -13.733 -13.288 1.00 83.25 320 ALA A O 1
#

Radius of gyration: 26.6 Å; Cα contacts (8 Å, |Δi|>4): 347; chains: 1; bounding box: 72×66×87 Å

pLDDT: mean 86.8, std 12.06, range [43.34, 97.88]

Nearest PDB structures (foldseek):
  6ff6-assembly1_A-2  TM=2.611E-01  e=6.793E+00  synthetic construct
  5tud-assembly2_D  TM=2.096E-01  e=3.721E+00  Homo sapiens
  6cb2-assembly1_A  TM=1.675E-01  e=6.793E+00  Escherichia coli K-12
  6c1q-assembly1_B  TM=1.820E-01  e=8.423E+00  Escherich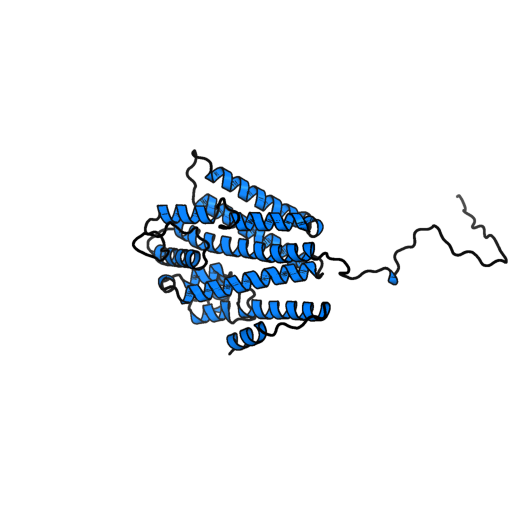ia coli

Secondary structure (DSSP, 8-state):
-----------SSPP-----SPPPP-GGG---S-TT--HHHHHHHHHHHHHHHHHHHHHHHHHHHHHHHHT--TTTHHHHHHHHHHHHHTT-S------TT--S----SSHHHHHHHHHHHHS-SSSSSHHHHHHHHHHHHHHTTGGGS-HHHHHHHHHHHHHHHHHHHHHT-TTS---HHHHHHHHHHHHHHHHHHHHHHHHTS--SHHHHHHHHHHHHHHHHHHHHHHHHHHH-SGGGSTTHHHHHHHHTT-HHHHHHHH-SS--HHHHHIIIII-TT-TTSHHHHHHHHHHHHHHHHHHHTPPPPSSHHHHHHHHH-

Sequence (320 aa):
GGSSKDTWVLTDAAVNTFSLLRHSVGKADLVRGGLNLSSRVVENLYWFGRYSERCDKTARLLRVALARLVDAGDDVLPALTSALDLCLALKLLPVADPDPENNEASVPGSQARREVLMLAAICGTEWGDGLAGDIRRLLWVAAQVRERFSLDNWHALNRLQHQLQAYSRLRSSETLPEELGDALAFLDQVLLASSSLAGFAMDNMTRDDGWRLLIIGRRIERLIFLAKATAQFLRLESTRAPGGLEWLLELTDSIITYRSRYMTQPELLPTLDLIVFDDGNPHSVAFQLQILLRYLDQLARLLGGPRDQTLLPALERLQA